Protein AF-A0A959Q9B9-F1 (afdb_monomer_lite)

Secondary structure (DSSP, 8-state):
-PPPPHHHHHHHHHHHTTTT-----HHHHHHHHHHHHHTT-HHHHHHHHHHHHHTT---HHHHHHHHHHHHHTT-HHHHHHHHHHHHHHSTT-HHHHHHHHHHHHHTT-HHHHHHHHHHHHHHTT----PPEEEEEEEEEEE---SSSSEEEEEEEEEEEEEEETTTEEEEEEEEEEEEEEEEEEEEEEPPTTSSS--EEEEEEEEEEEEEEEEEEEEEEEPGGGEEEEEEEEEEEEE-SS-EEEEEEEEEEEEEEETTEEEEEEEEEEEETTT--EEEEEEEE-

Foldseek 3Di:
DDDDDPVNVVVVVVVVVVPDDPDCDPVNLVVVLVVCLVVVVLVVNLVSLVVCVVVPNQAQVSLVSNLVSCVVVLNLVRNLVSLVSNCVRPVLDPSSLVSNLVSCVSVVNPVVSVVSCVVNCVVNVPPADAKDKDKDKDWDKDADPPPFQWGIKIKIKTKIWIGHGPWKIKMKMKMKMKTKGWDKDWDFAQDPVNDDGTDIDIDIDIFMKIKIKIKIKIKGQDPPQKIKIKMWIWMWIDGPPDTWIKIKIKIWIWGDDPPFIWIWIWMWMAIDPPRDIDIDIDTGD

Sequence (285 aa):
MKKLSLSTLFLLIWLGSLAGQSERDFTFYEDSTLSLYQQARWDQLAPLAREALQEGFDYYYLRMRLGIAYFETRRPQRAIPQFYRALRHNTDDPVAGEYLYYSLLYAGRADEARLFADAFSVKEGRQPHSGTLDLFANATYKWSDGRTEVGNLEDYSLGIRHSLGRRLTFSHTYECLRQHFVETIVTEEPPGNGNGPPVVATEERPYHFDQQFYRINAQLQLKRGWQAGFTFNYAWVQSEDHDFEEQYYFGYLSKQLPALQLKAGLGHSNFHDTYQRQLGFDLTY

Radius of gyration: 38.32 Å; chains: 1; bounding box: 120×43×116 Å

pLDDT: mean 84.29, std 13.84, range [43.5, 98.69]

Structure (mmCIF, N/CA/C/O backbone):
data_AF-A0A959Q9B9-F1
#
_entry.id   AF-A0A959Q9B9-F1
#
loop_
_atom_site.group_PDB
_atom_site.id
_atom_site.type_symbol
_atom_site.label_atom_id
_atom_site.label_alt_id
_atom_site.label_comp_id
_atom_site.label_asym_id
_atom_site.label_entity_id
_atom_site.label_seq_id
_atom_site.pdbx_PDB_ins_code
_atom_site.Cartn_x
_atom_site.Cartn_y
_atom_site.Cartn_z
_atom_site.occupancy
_atom_site.B_iso_or_equiv
_atom_site.auth_seq_id
_atom_site.auth_comp_id
_atom_site.auth_asym_id
_atom_site.auth_atom_id
_atom_site.pdbx_PDB_model_num
ATOM 1 N N . MET A 1 1 ? -75.529 22.197 55.027 1.00 46.78 1 MET A N 1
ATOM 2 C CA . MET A 1 1 ? -74.518 21.902 53.981 1.00 46.78 1 MET A CA 1
ATOM 3 C C . MET A 1 1 ? -73.223 22.614 54.357 1.00 46.78 1 MET A C 1
ATOM 5 O O . MET A 1 1 ? -73.297 23.794 54.679 1.00 46.78 1 MET A O 1
ATOM 9 N N . LYS A 1 2 ? -72.065 21.936 54.384 1.00 49.28 2 LYS A N 1
ATOM 10 C CA . LYS A 1 2 ? -70.773 22.604 54.643 1.00 49.28 2 LYS A CA 1
ATOM 11 C C . LYS A 1 2 ? -70.337 23.340 53.370 1.00 49.28 2 LYS A C 1
ATOM 13 O O . LYS A 1 2 ? -70.302 22.726 52.310 1.00 49.28 2 LYS A O 1
ATOM 18 N N . LYS A 1 3 ? -70.032 24.639 53.462 1.00 53.69 3 LYS A N 1
ATOM 19 C CA . LYS A 1 3 ? -69.478 25.406 52.335 1.00 53.69 3 LYS A CA 1
ATOM 20 C C . LYS A 1 3 ? -68.026 24.966 52.118 1.00 53.69 3 LYS A C 1
ATOM 22 O O . LYS A 1 3 ? -67.241 25.044 53.060 1.00 53.69 3 LYS A O 1
ATOM 27 N N . LEU A 1 4 ? -67.667 24.520 50.911 1.00 54.94 4 LEU A N 1
ATOM 28 C CA . LEU A 1 4 ? -66.254 24.417 50.531 1.00 54.94 4 LEU A CA 1
ATOM 29 C C . LEU A 1 4 ? -65.654 25.828 50.536 1.00 54.94 4 LEU A C 1
ATOM 31 O O . LEU A 1 4 ? -66.273 26.762 50.025 1.00 54.94 4 LEU A O 1
ATOM 35 N N . SER A 1 5 ? -64.463 25.986 51.114 1.00 72.88 5 SER A N 1
ATOM 36 C CA . SER A 1 5 ? -63.739 27.253 51.025 1.00 72.88 5 SER A CA 1
ATOM 37 C C . SER A 1 5 ? -63.134 27.404 49.632 1.00 72.88 5 SER A C 1
ATOM 39 O O . SER A 1 5 ? -62.628 26.436 49.059 1.00 72.88 5 SER A O 1
ATOM 41 N N . LEU A 1 6 ? -63.109 28.636 49.119 1.00 72.25 6 LEU A N 1
ATOM 42 C CA . LEU A 1 6 ? -62.437 28.961 47.861 1.00 72.25 6 LEU A CA 1
ATOM 43 C C . LEU A 1 6 ? -60.942 28.589 47.915 1.00 72.25 6 LEU A C 1
ATOM 45 O O . LEU A 1 6 ? -60.390 28.118 46.926 1.00 72.25 6 LEU A O 1
ATOM 49 N N . SER A 1 7 ? -60.315 28.693 49.096 1.00 75.00 7 SER A N 1
ATOM 50 C CA . SER A 1 7 ? -58.934 28.245 49.327 1.00 75.00 7 SER A CA 1
ATOM 51 C C . SER A 1 7 ? -58.748 26.729 49.191 1.00 75.00 7 SER A C 1
ATOM 53 O O . SER A 1 7 ? -57.706 26.292 48.715 1.00 75.00 7 SER A O 1
ATOM 55 N N . THR A 1 8 ? -59.750 25.915 49.546 1.00 73.94 8 THR A N 1
ATOM 56 C CA . THR A 1 8 ? -59.698 24.453 49.363 1.00 73.94 8 THR A CA 1
ATOM 57 C C . THR A 1 8 ? -59.762 24.084 47.882 1.00 73.94 8 THR A C 1
ATOM 59 O O . THR A 1 8 ? -59.058 23.178 47.445 1.00 73.94 8 THR A O 1
ATOM 62 N N . LEU A 1 9 ? -60.563 24.815 47.099 1.00 71.19 9 LEU A N 1
ATOM 63 C CA . LEU A 1 9 ? -60.637 24.637 45.648 1.00 71.19 9 LEU A CA 1
ATOM 64 C C . LEU A 1 9 ? -59.319 25.047 44.970 1.00 71.19 9 LEU A C 1
ATOM 66 O O . LEU A 1 9 ? -58.806 24.316 44.127 1.00 71.19 9 LEU A O 1
ATOM 70 N N . PHE A 1 10 ? -58.731 26.171 45.392 1.00 72.19 10 PHE A N 1
ATOM 71 C CA . PHE A 1 10 ? -57.445 26.653 44.880 1.00 72.19 10 PHE A CA 1
ATOM 72 C C . PHE A 1 10 ? -56.296 25.676 45.182 1.00 72.19 10 PHE A C 1
ATOM 74 O O . PHE A 1 10 ? -55.483 25.391 44.306 1.00 72.19 10 PHE A O 1
ATOM 81 N N . LEU A 1 11 ? -56.266 25.101 46.392 1.00 73.56 11 LEU A N 1
ATOM 82 C CA . LEU A 1 11 ? -55.271 24.101 46.791 1.00 73.56 11 LEU A CA 1
ATOM 83 C C . LEU A 1 11 ? -55.359 22.820 45.941 1.00 73.56 11 LEU A C 1
ATOM 85 O O . LEU A 1 11 ? -54.329 22.274 45.554 1.00 73.56 11 LEU A O 1
ATOM 89 N N . LEU A 1 12 ? -56.574 22.365 45.612 1.00 70.19 12 LEU A N 1
ATOM 90 C CA . LEU A 1 12 ? -56.792 21.196 44.750 1.00 70.19 12 LEU A CA 1
ATOM 91 C C . LEU A 1 12 ? -56.359 21.443 43.297 1.00 70.19 12 LEU A C 1
ATOM 93 O O . LEU A 1 12 ? -55.772 20.555 42.686 1.00 70.19 12 LEU A O 1
ATOM 97 N N . ILE A 1 13 ? -56.583 22.648 42.762 1.00 68.88 13 ILE A N 1
ATOM 98 C CA . ILE A 1 13 ? -56.100 23.042 41.425 1.00 68.88 13 ILE A CA 1
ATOM 99 C C . ILE A 1 13 ? -54.561 23.084 41.395 1.00 68.88 13 ILE A C 1
ATOM 101 O O . ILE A 1 13 ? -53.941 22.615 40.438 1.00 68.88 13 ILE A O 1
ATOM 105 N N . TRP A 1 14 ? -53.933 23.584 42.463 1.00 62.78 14 TRP A N 1
ATOM 106 C CA . TRP A 1 14 ? -52.473 23.650 42.574 1.00 62.78 14 TRP A CA 1
ATOM 107 C C . TRP A 1 14 ? -51.836 22.255 42.703 1.00 62.78 14 TRP A C 1
ATOM 109 O O . TRP A 1 14 ? -50.891 21.943 41.985 1.00 62.78 14 TRP A O 1
ATOM 119 N N . LEU A 1 15 ? -52.412 21.369 43.527 1.00 58.84 15 LEU A N 1
ATOM 120 C CA . LEU A 1 15 ? -51.998 19.960 43.628 1.00 58.84 15 LEU A CA 1
ATOM 121 C C . LEU A 1 15 ? -52.200 19.191 42.313 1.00 58.84 15 LEU A C 1
ATOM 123 O O . LEU A 1 15 ? -51.320 18.438 41.901 1.00 58.84 15 LEU A O 1
ATOM 127 N N . GLY A 1 16 ? -53.317 19.421 41.615 1.00 58.88 16 GLY A N 1
ATOM 128 C CA . GLY A 1 16 ? -53.584 18.826 40.301 1.00 58.88 16 GLY A CA 1
ATOM 129 C C . GLY A 1 16 ? -52.588 19.247 39.213 1.00 58.88 16 GLY A C 1
ATOM 130 O O . GLY A 1 16 ? -52.418 18.523 38.239 1.00 58.88 16 GLY A O 1
ATOM 131 N N . SER A 1 17 ? -51.883 20.369 39.396 1.00 55.72 17 SER A N 1
ATOM 132 C CA . SER A 1 17 ? -50.869 20.863 38.451 1.00 55.72 17 SER A CA 1
ATOM 133 C C . SER A 1 17 ? -49.512 20.149 38.567 1.00 55.72 17 SER A C 1
ATOM 135 O O . SER A 1 17 ? -48.673 20.295 37.681 1.00 55.72 17 SER A O 1
ATOM 137 N N . LEU A 1 18 ? -49.287 19.373 39.636 1.00 53.28 18 LEU A N 1
ATOM 138 C CA . LEU A 1 18 ? -48.068 18.572 39.840 1.00 53.28 18 LEU A CA 1
ATOM 139 C C . LEU A 1 18 ? -48.222 17.125 39.333 1.00 53.28 18 LEU A C 1
ATOM 141 O O . LEU A 1 18 ? -47.241 16.490 38.956 1.00 53.28 18 LEU A O 1
ATOM 145 N N . ALA A 1 19 ? -49.450 16.607 39.276 1.00 49.81 19 ALA A N 1
ATOM 146 C CA . ALA A 1 19 ? -49.756 15.236 38.865 1.00 49.81 19 ALA A CA 1
ATOM 147 C C . ALA A 1 19 ? -49.944 15.106 37.337 1.00 49.81 19 ALA A C 1
ATOM 149 O O . ALA A 1 19 ? -51.007 14.699 36.870 1.00 49.81 19 ALA A O 1
ATOM 150 N N . GLY A 1 20 ? -48.928 15.479 36.548 1.00 49.28 20 GLY A N 1
ATOM 151 C CA . GLY A 1 20 ? -49.052 15.475 35.080 1.00 49.28 20 GLY A CA 1
ATOM 152 C C . GLY A 1 20 ? -47.773 15.575 34.242 1.00 49.28 20 GLY A C 1
ATOM 153 O O . GLY A 1 20 ? -47.864 15.465 33.022 1.00 49.28 20 GLY A O 1
ATOM 154 N N . GLN A 1 21 ? -46.591 15.754 34.838 1.00 47.69 21 GLN A N 1
ATOM 155 C CA . GLN A 1 21 ? -45.332 15.678 34.089 1.00 47.69 21 GLN A CA 1
ATOM 156 C C . GLN A 1 21 ? -44.839 14.228 34.058 1.00 47.69 21 GLN A C 1
ATOM 158 O O . GLN A 1 21 ? -44.270 13.738 35.029 1.00 47.69 21 GLN A O 1
ATOM 163 N N . SER A 1 22 ? -45.057 13.535 32.937 1.00 54.97 22 SER A N 1
ATOM 164 C CA . SER A 1 22 ? -44.348 12.287 32.642 1.00 54.97 22 SER A CA 1
ATOM 165 C C . SER A 1 22 ? -42.915 12.628 32.226 1.00 54.97 22 SER A C 1
ATOM 167 O O . SER A 1 22 ? -42.633 12.825 31.040 1.00 54.97 22 SER A O 1
ATOM 169 N N . GLU A 1 23 ? -42.033 12.763 33.214 1.00 71.38 23 GLU A N 1
ATOM 170 C CA . GLU A 1 23 ? -40.592 12.891 32.998 1.00 71.38 23 GLU A CA 1
ATOM 171 C C . GLU A 1 23 ? -40.104 11.704 32.148 1.00 71.38 23 GLU A C 1
ATOM 173 O O . GLU A 1 23 ? -40.463 10.553 32.407 1.00 71.38 23 GLU A O 1
ATOM 178 N N . ARG A 1 24 ? -39.371 11.988 31.064 1.00 85.81 24 ARG A N 1
ATOM 179 C CA . ARG A 1 24 ? -38.957 10.972 30.086 1.00 85.81 24 ARG A CA 1
ATOM 180 C C . ARG A 1 24 ? -37.799 10.169 30.662 1.00 85.81 24 ARG A C 1
ATOM 182 O O . ARG A 1 24 ? -36.653 10.605 30.626 1.00 85.81 24 ARG A O 1
ATOM 189 N N . ASP A 1 25 ? -38.130 9.015 31.224 1.00 90.81 25 ASP A N 1
ATOM 190 C CA . ASP A 1 25 ? -37.185 8.152 31.916 1.00 90.81 25 ASP A CA 1
ATOM 191 C C . ASP A 1 25 ? -36.343 7.290 30.954 1.00 90.81 25 ASP A C 1
ATOM 193 O O . ASP A 1 25 ? -36.518 7.291 29.730 1.00 90.81 25 ASP A O 1
ATOM 197 N N . PHE A 1 26 ? -35.424 6.510 31.528 1.00 92.31 26 PHE A N 1
ATOM 198 C CA . PHE A 1 26 ? -34.615 5.547 30.782 1.00 92.31 26 PHE A CA 1
ATOM 199 C C . PHE A 1 26 ? -35.480 4.557 29.981 1.00 92.31 26 PHE A C 1
ATOM 201 O O . PHE A 1 26 ? -35.170 4.287 28.819 1.00 92.31 26 PHE A O 1
ATOM 208 N N . THR A 1 27 ? -36.562 4.046 30.580 1.00 94.25 27 THR A N 1
ATOM 209 C CA . THR A 1 27 ? -37.454 3.044 29.973 1.00 94.25 27 THR A CA 1
ATOM 210 C C . THR A 1 27 ? -38.124 3.602 28.722 1.00 94.25 27 THR A C 1
ATOM 212 O O . THR A 1 27 ? -38.038 2.996 27.654 1.00 94.25 27 THR A O 1
ATOM 215 N N . PHE A 1 28 ? -38.698 4.808 28.817 1.00 95.50 28 PHE A N 1
ATOM 216 C CA . PHE A 1 28 ? -39.293 5.514 27.684 1.00 95.50 28 PHE A CA 1
ATOM 217 C C . PHE A 1 28 ? -38.317 5.651 26.507 1.00 95.50 28 PHE A C 1
ATOM 219 O O . PHE A 1 28 ? -38.699 5.400 25.360 1.00 95.50 28 PHE A O 1
ATOM 226 N N . TYR A 1 29 ? -37.061 6.033 26.766 1.00 96.75 29 TYR A N 1
ATOM 227 C CA . TYR A 1 29 ? -36.063 6.204 25.708 1.00 96.75 29 TYR A CA 1
ATOM 228 C C . TYR A 1 29 ? -35.538 4.878 25.136 1.00 96.75 29 TYR A C 1
ATOM 230 O O . TYR A 1 29 ? -35.315 4.798 23.924 1.00 96.75 29 TYR A O 1
ATOM 238 N N . GLU A 1 30 ? -35.361 3.839 25.956 1.00 95.56 30 GLU A N 1
ATOM 239 C CA . GLU A 1 30 ? -34.963 2.503 25.488 1.00 95.56 30 GLU A CA 1
ATOM 240 C C . GLU A 1 30 ? -36.041 1.907 24.573 1.00 95.56 30 GLU A C 1
ATOM 242 O O . GLU A 1 30 ? -35.772 1.675 23.391 1.00 95.56 30 GLU A O 1
ATOM 247 N N . ASP A 1 31 ? -37.277 1.772 25.066 1.00 96.31 31 ASP A N 1
ATOM 248 C CA . ASP A 1 31 ? -38.392 1.167 24.324 1.00 96.31 31 ASP A CA 1
ATOM 249 C C . ASP A 1 31 ? -38.721 1.950 23.047 1.00 96.31 31 ASP A C 1
ATOM 251 O O . ASP A 1 31 ? -38.872 1.373 21.964 1.00 96.31 31 ASP A O 1
ATOM 255 N N . SER A 1 32 ? -38.785 3.284 23.135 1.00 97.62 32 SER A N 1
ATOM 256 C CA . SER A 1 32 ? -39.123 4.119 21.978 1.00 97.62 32 SER A CA 1
ATOM 257 C C . SER A 1 32 ? -38.029 4.088 20.912 1.00 97.62 32 SER A C 1
ATOM 259 O O . SER A 1 32 ? -38.338 3.997 19.722 1.00 97.62 32 SER A O 1
ATOM 261 N N . THR A 1 33 ? -36.744 4.131 21.290 1.00 97.25 33 THR A N 1
ATOM 262 C CA . THR A 1 33 ? -35.661 4.068 20.290 1.00 97.25 33 THR A CA 1
ATOM 263 C C . THR A 1 33 ? -35.476 2.665 19.724 1.00 97.25 33 THR A C 1
ATOM 265 O O . THR A 1 33 ? -35.161 2.548 18.539 1.00 97.25 33 THR A O 1
ATOM 268 N N . LEU A 1 34 ? -35.729 1.608 20.505 1.00 97.12 34 LEU A N 1
ATOM 269 C CA . LEU A 1 34 ? -35.757 0.223 20.028 1.00 97.12 34 LEU A CA 1
ATOM 270 C C . LEU A 1 34 ? -36.904 -0.012 19.034 1.00 97.12 34 LEU A C 1
ATOM 272 O O . LEU A 1 34 ? -36.676 -0.558 17.955 1.00 97.12 34 LEU A O 1
ATOM 276 N N . SER A 1 35 ? -38.112 0.458 19.348 1.00 97.19 35 SER A N 1
ATOM 277 C CA . SER A 1 35 ? -39.280 0.343 18.465 1.00 97.19 35 SER A CA 1
ATOM 278 C C . SER A 1 35 ? -39.084 1.113 17.152 1.00 97.19 35 SER A C 1
ATOM 280 O O . SER A 1 35 ? -39.321 0.575 16.068 1.00 97.19 35 SER A O 1
ATOM 282 N N . LEU A 1 36 ? -38.558 2.343 17.214 1.00 98.00 36 LEU A N 1
ATOM 283 C CA . LEU A 1 36 ? -38.216 3.120 16.015 1.00 98.00 36 LEU A CA 1
ATOM 284 C C . LEU A 1 36 ? -37.066 2.490 15.210 1.00 98.00 36 LEU A C 1
ATOM 286 O O . LEU A 1 36 ? -37.062 2.603 13.984 1.00 98.00 36 LEU A O 1
ATOM 290 N N . TYR A 1 37 ? -36.120 1.807 15.866 1.00 96.50 37 TYR A N 1
ATOM 291 C CA . TYR A 1 37 ? -35.045 1.058 15.208 1.00 96.50 37 TYR A CA 1
ATOM 292 C C . TYR A 1 37 ? -35.582 -0.151 14.433 1.00 96.50 37 TYR A C 1
ATOM 294 O O . TYR A 1 37 ? -35.291 -0.296 13.249 1.00 96.50 37 TYR A O 1
ATOM 302 N N . GLN A 1 38 ? -36.422 -0.975 15.069 1.00 91.19 38 GLN A N 1
ATOM 303 C CA . GLN A 1 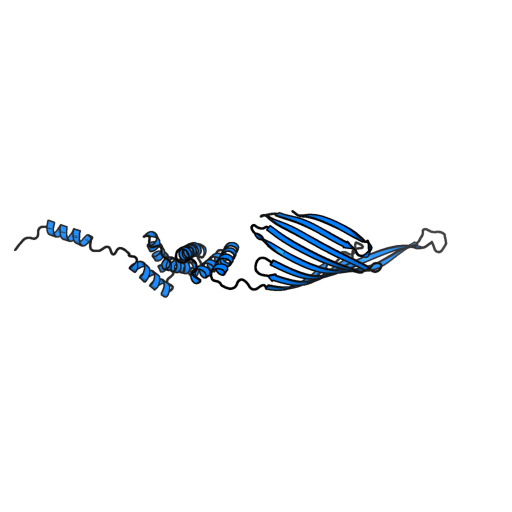38 ? -37.050 -2.147 14.442 1.00 91.19 38 GLN A CA 1
ATOM 304 C C . GLN A 1 38 ? -37.925 -1.771 13.235 1.00 91.19 38 GLN A C 1
ATOM 306 O O . GLN A 1 38 ? -38.010 -2.526 12.272 1.00 91.19 38 GLN A O 1
ATOM 311 N N . GLN A 1 39 ? -38.541 -0.586 13.264 1.00 94.81 39 GLN A N 1
ATOM 312 C CA . GLN A 1 39 ? -39.344 -0.041 12.164 1.00 94.81 39 GLN A CA 1
ATOM 313 C C . GLN A 1 39 ? -38.526 0.746 11.112 1.00 94.81 39 GLN A C 1
ATOM 315 O O . GLN A 1 39 ? -39.120 1.339 10.211 1.00 94.81 39 GLN A O 1
ATOM 320 N N . ALA A 1 40 ? -37.192 0.815 11.236 1.00 95.75 40 ALA A N 1
ATOM 321 C CA . ALA A 1 40 ? -36.295 1.618 10.389 1.00 95.75 40 ALA A CA 1
ATOM 322 C C . ALA A 1 40 ? -36.663 3.122 10.289 1.00 95.75 40 ALA A C 1
ATOM 324 O O . ALA A 1 40 ? -36.431 3.788 9.278 1.00 95.75 40 ALA A O 1
ATOM 325 N N . ARG A 1 41 ? -37.247 3.696 11.350 1.00 97.75 41 ARG A N 1
ATOM 326 C CA . ARG A 1 41 ? -37.792 5.070 11.386 1.00 97.75 41 ARG A CA 1
ATOM 327 C C . ARG A 1 41 ? -36.712 6.103 11.711 1.00 97.75 41 ARG A C 1
ATOM 329 O O . ARG A 1 41 ? -36.830 6.870 12.668 1.00 97.75 41 ARG A O 1
ATOM 336 N N . TRP A 1 42 ? -35.646 6.122 10.913 1.00 97.12 42 TRP A N 1
ATOM 337 C CA . TRP A 1 42 ? -34.407 6.861 11.189 1.00 97.12 42 TRP A CA 1
ATOM 338 C C . TRP A 1 42 ? -34.604 8.357 11.468 1.00 97.12 42 TRP A C 1
ATOM 340 O O . TRP A 1 42 ? -34.000 8.880 12.405 1.00 97.12 42 TRP A O 1
ATOM 350 N N . ASP A 1 43 ? -35.491 9.035 10.733 1.00 95.12 43 ASP A N 1
ATOM 351 C CA . ASP A 1 43 ? -35.777 10.466 10.928 1.00 95.12 43 ASP A CA 1
ATOM 352 C C . ASP A 1 43 ? -36.523 10.785 12.235 1.00 95.12 43 ASP A C 1
ATOM 354 O O . ASP A 1 43 ? -36.503 11.929 12.686 1.00 95.12 43 ASP A O 1
ATOM 358 N N . GLN A 1 44 ? -37.143 9.786 12.874 1.00 97.62 44 GLN A N 1
ATOM 359 C CA . GLN A 1 44 ? -37.779 9.902 14.194 1.00 97.62 44 GLN A CA 1
ATOM 360 C C . GLN A 1 44 ? -36.858 9.389 15.313 1.00 97.62 44 GLN A C 1
ATOM 362 O O . GLN A 1 44 ? -36.827 9.961 16.401 1.00 97.62 44 GLN A O 1
ATOM 367 N N . LEU A 1 45 ? -36.035 8.376 15.026 1.00 98.38 45 LEU A N 1
ATOM 368 C CA . LEU A 1 45 ? -35.015 7.855 15.938 1.00 98.38 45 LEU A CA 1
ATOM 369 C C . LEU A 1 45 ? -33.917 8.899 16.206 1.00 98.38 45 LEU A C 1
ATOM 371 O O . LEU A 1 45 ? -33.611 9.202 17.356 1.00 98.38 45 LEU A O 1
ATOM 375 N N . ALA A 1 46 ? -33.339 9.492 15.158 1.00 98.31 46 ALA A N 1
ATOM 376 C CA . ALA A 1 46 ? -32.201 10.407 15.270 1.00 98.31 46 ALA A CA 1
ATOM 377 C C . ALA A 1 46 ? -32.446 11.717 16.064 1.00 98.31 46 ALA A C 1
ATOM 379 O O . ALA A 1 46 ? -31.480 12.243 16.630 1.00 98.31 46 ALA A O 1
ATOM 380 N N . PRO A 1 47 ? -33.654 12.318 16.123 1.00 98.19 47 PRO A N 1
ATOM 381 C CA . PRO A 1 47 ? -33.965 13.348 17.114 1.00 98.19 47 PRO A CA 1
ATOM 382 C C . PRO A 1 47 ? -34.191 12.766 18.514 1.00 98.19 47 PRO A C 1
ATOM 384 O O . PRO A 1 47 ? -33.545 13.244 19.440 1.00 98.19 47 PRO A O 1
ATOM 387 N N . LEU A 1 48 ? -35.004 11.716 18.678 1.00 98.12 48 LEU A N 1
ATOM 388 C CA . LEU A 1 48 ? -35.337 11.174 20.004 1.00 98.12 48 LEU A CA 1
ATOM 389 C C . LEU A 1 48 ? -34.104 10.648 20.758 1.00 98.12 48 LEU A C 1
ATOM 391 O O . LEU A 1 48 ? -33.915 10.928 21.937 1.00 98.12 48 LEU A O 1
ATOM 395 N N . ALA A 1 49 ? -33.209 9.946 20.064 1.00 98.12 49 ALA A N 1
ATOM 396 C CA . ALA A 1 49 ? -31.959 9.472 20.647 1.00 98.12 49 ALA A CA 1
ATOM 397 C C . ALA A 1 49 ? -30.930 10.593 20.876 1.00 98.12 49 ALA A C 1
ATOM 399 O O . ALA A 1 49 ? -29.978 10.389 21.620 1.00 98.12 49 ALA A O 1
ATOM 400 N N . ARG A 1 50 ? -31.092 11.782 20.272 1.00 98.38 50 ARG A N 1
ATOM 401 C CA . ARG A 1 50 ? -30.320 12.972 20.676 1.00 98.38 50 ARG A CA 1
ATOM 402 C C . ARG A 1 50 ? -30.895 13.614 21.931 1.00 98.38 50 ARG A C 1
ATOM 404 O O . ARG A 1 50 ? -30.104 14.015 22.770 1.00 98.38 50 ARG A O 1
ATOM 411 N N . GLU A 1 51 ? -32.217 13.661 22.061 1.00 97.56 51 GLU A N 1
ATOM 412 C CA . GLU A 1 51 ? -32.904 14.157 23.258 1.00 97.56 51 GLU A CA 1
ATOM 413 C C . GLU A 1 51 ? -32.482 13.348 24.494 1.00 97.56 51 GLU A C 1
ATOM 415 O O . GLU A 1 51 ? -31.915 13.907 25.426 1.00 97.56 51 GLU A O 1
ATOM 420 N N . ALA A 1 52 ? -32.569 12.014 24.425 1.00 97.31 52 ALA A N 1
ATOM 421 C CA . ALA A 1 52 ? -32.065 11.104 25.458 1.00 97.31 52 ALA A CA 1
ATOM 422 C C . ALA A 1 52 ? -30.601 11.385 25.865 1.00 97.31 52 ALA A C 1
ATOM 424 O O . ALA A 1 52 ? -30.252 11.360 27.042 1.00 97.31 52 ALA A O 1
ATOM 425 N N . LEU A 1 53 ? -29.735 11.697 24.894 1.00 97.56 53 LEU A N 1
ATOM 426 C CA . LEU A 1 53 ? -28.330 12.045 25.136 1.00 97.56 53 LEU A CA 1
ATOM 427 C C . LEU A 1 53 ? -28.114 13.455 25.707 1.00 97.56 53 LEU A C 1
ATOM 429 O O . LEU A 1 53 ? -27.029 13.722 26.225 1.00 97.56 53 LEU A O 1
ATOM 433 N N . GLN A 1 54 ? -29.091 14.353 25.577 1.00 96.81 54 GLN A N 1
ATOM 434 C CA . GLN A 1 54 ? -29.083 15.684 26.189 1.00 96.81 54 GLN A CA 1
ATOM 435 C C . GLN A 1 54 ? -29.572 15.609 27.641 1.00 96.81 54 GLN A C 1
ATOM 437 O O . GLN A 1 54 ? -28.942 16.213 28.503 1.00 96.81 54 GLN A O 1
ATOM 442 N N . GLU A 1 55 ? -30.565 14.758 27.921 1.00 94.69 55 GLU A N 1
ATOM 443 C CA . GLU A 1 55 ? -31.012 14.389 29.278 1.00 94.69 55 GLU A CA 1
ATOM 444 C C . GLU A 1 55 ? -30.031 13.442 30.017 1.00 94.69 55 GLU A C 1
ATOM 446 O O . GLU A 1 55 ? -30.302 12.967 31.115 1.00 94.69 55 GLU A O 1
ATOM 451 N N . GLY A 1 56 ? -28.858 13.159 29.434 1.00 95.38 56 GLY A N 1
ATOM 452 C CA . GLY A 1 56 ? -27.754 12.445 30.090 1.00 95.38 56 GLY A CA 1
ATOM 453 C C . GLY A 1 56 ? -27.745 10.916 29.954 1.00 95.38 56 GLY A C 1
ATOM 454 O O . GLY A 1 56 ? -26.793 10.279 30.411 1.00 95.38 56 GLY A O 1
ATOM 455 N N . PHE A 1 57 ? -28.726 10.306 29.283 1.00 95.69 57 PHE A N 1
ATOM 456 C CA . PHE A 1 57 ? -28.808 8.853 29.087 1.00 95.69 57 PHE A CA 1
ATOM 457 C C . PHE A 1 57 ? -27.810 8.345 28.017 1.00 95.69 57 PHE A C 1
ATOM 459 O O . PHE A 1 57 ? -28.199 8.005 26.905 1.00 95.69 57 PHE A O 1
ATOM 466 N N . ASP A 1 58 ? -26.506 8.272 28.320 1.00 96.38 58 ASP A N 1
ATOM 467 C CA . ASP A 1 58 ? -25.459 7.771 27.399 1.00 96.38 58 ASP A CA 1
ATOM 468 C C . ASP A 1 58 ? -25.116 6.288 27.645 1.00 96.38 58 ASP A C 1
ATOM 470 O O . ASP A 1 58 ? -24.323 5.968 28.529 1.00 96.38 58 ASP A O 1
ATOM 474 N N . TYR A 1 59 ? -25.677 5.379 26.838 1.00 95.00 59 TYR A N 1
ATOM 475 C CA . TYR A 1 59 ? -25.437 3.928 26.916 1.00 95.00 59 TYR A CA 1
ATOM 476 C C . TYR A 1 59 ? -25.242 3.267 25.537 1.00 95.00 59 TYR A C 1
ATOM 478 O O . TYR A 1 59 ? -25.604 3.827 24.498 1.00 95.00 59 TYR A O 1
ATOM 486 N N . TYR A 1 60 ? -24.663 2.055 25.527 1.00 96.25 60 TYR A N 1
ATOM 487 C CA . TYR A 1 60 ? -24.255 1.316 24.318 1.00 96.25 60 TYR A CA 1
ATOM 488 C C . TYR A 1 60 ? -25.346 1.244 23.234 1.00 96.25 60 TYR A C 1
ATOM 490 O O . TYR A 1 60 ? -25.122 1.708 22.115 1.00 96.25 60 TYR A O 1
ATOM 498 N N . TYR A 1 61 ? -26.533 0.712 23.551 1.00 96.38 61 TYR A N 1
ATOM 499 C CA . TYR A 1 61 ? -27.573 0.490 22.540 1.00 96.38 61 TYR A CA 1
ATOM 500 C C . TYR A 1 61 ? -28.101 1.793 21.931 1.00 96.38 61 TYR A C 1
ATOM 502 O O . TYR A 1 61 ? -28.295 1.855 20.718 1.00 96.38 61 TYR A O 1
ATOM 510 N N . LEU A 1 62 ? -28.244 2.864 22.717 1.00 97.81 62 LEU A N 1
ATOM 511 C CA . LEU A 1 62 ? -28.628 4.177 22.195 1.00 97.81 62 LEU A CA 1
ATOM 512 C C . LEU A 1 62 ? -27.586 4.727 21.213 1.00 97.81 62 LEU A C 1
ATOM 514 O O . LEU A 1 62 ? -27.939 5.230 20.143 1.00 97.81 62 LEU A O 1
ATOM 518 N N . ARG A 1 63 ? -26.294 4.585 21.545 1.00 98.25 63 ARG A N 1
ATOM 519 C CA . ARG A 1 63 ? -25.184 4.963 20.657 1.00 98.25 63 ARG A CA 1
ATOM 520 C C . ARG A 1 63 ? -25.192 4.149 19.365 1.00 98.25 63 ARG A C 1
ATOM 522 O O . ARG A 1 63 ? -25.031 4.740 18.299 1.00 98.25 63 ARG A O 1
ATOM 529 N N . MET A 1 64 ? -25.453 2.845 19.438 1.00 98.12 64 MET A N 1
ATOM 530 C CA . MET A 1 64 ? -25.593 1.991 18.255 1.00 98.12 64 MET A CA 1
ATOM 531 C C . MET A 1 64 ? -26.773 2.406 17.376 1.00 98.12 64 MET A C 1
ATOM 533 O O . MET A 1 64 ? -26.579 2.701 16.198 1.00 98.12 64 MET A O 1
ATOM 537 N N . ARG A 1 65 ? -27.982 2.515 17.940 1.00 98.44 65 ARG A N 1
ATOM 538 C CA . ARG A 1 65 ? -29.198 2.883 17.193 1.00 98.44 65 ARG A CA 1
ATOM 539 C C . ARG A 1 65 ? -29.077 4.263 16.536 1.00 98.44 65 ARG A C 1
ATOM 541 O O . ARG A 1 65 ? -29.454 4.419 15.376 1.00 98.44 65 ARG A O 1
ATOM 548 N N . LEU A 1 66 ? -28.505 5.250 17.234 1.00 98.69 66 LEU A N 1
ATOM 549 C CA . LEU A 1 66 ? -28.249 6.586 16.679 1.00 98.69 66 LEU A CA 1
ATOM 550 C C . LEU A 1 66 ? -27.137 6.580 15.616 1.00 98.69 66 LEU A C 1
ATOM 552 O O . LEU A 1 66 ? -27.236 7.303 14.625 1.00 98.69 66 LEU A O 1
ATOM 556 N N . GLY A 1 67 ? -26.090 5.769 15.800 1.00 98.31 67 GLY A N 1
ATOM 557 C CA . GLY A 1 67 ? -25.039 5.565 14.802 1.00 98.31 67 GLY A CA 1
ATOM 558 C C . GLY A 1 67 ? -25.598 4.989 13.503 1.00 98.31 67 GLY A C 1
ATOM 559 O O . GLY A 1 67 ? -25.387 5.569 12.439 1.00 98.31 67 GLY A O 1
ATOM 560 N N . ILE A 1 68 ? -26.384 3.914 13.601 1.00 97.81 68 ILE A N 1
ATOM 561 C CA . ILE A 1 68 ? -27.018 3.243 12.457 1.00 97.81 68 ILE A CA 1
ATOM 562 C C . ILE A 1 68 ? -28.010 4.188 11.768 1.00 97.81 68 ILE A C 1
ATOM 564 O O . ILE A 1 68 ? -27.929 4.368 10.557 1.00 97.81 68 ILE A O 1
ATOM 568 N N . ALA A 1 69 ? -28.847 4.917 12.515 1.00 98.19 69 ALA A N 1
ATOM 569 C CA . ALA A 1 69 ? -29.742 5.920 11.930 1.00 98.19 69 ALA A CA 1
ATOM 570 C C . ALA A 1 69 ? -28.994 7.014 11.132 1.00 98.19 69 ALA A C 1
ATOM 572 O O . ALA A 1 69 ? -29.498 7.485 10.109 1.00 98.19 69 ALA A O 1
ATOM 573 N N . TYR A 1 70 ? -27.783 7.414 11.544 1.00 98.56 70 TYR A N 1
ATOM 574 C CA . TYR A 1 70 ? -26.937 8.317 10.750 1.00 98.56 70 TYR A CA 1
ATOM 575 C C . TYR A 1 70 ? -26.239 7.636 9.568 1.00 98.56 70 TYR A C 1
ATOM 577 O O . TYR A 1 70 ? -26.030 8.288 8.546 1.00 98.56 70 TYR A O 1
ATOM 585 N N . PHE A 1 71 ? -25.875 6.361 9.682 1.00 97.06 71 PHE A N 1
ATOM 586 C CA . PHE A 1 71 ? -25.284 5.581 8.595 1.00 97.06 71 PHE A CA 1
ATOM 587 C C . PHE A 1 71 ? -26.289 5.388 7.448 1.00 97.06 71 PHE A C 1
ATOM 589 O O . PHE A 1 71 ? -26.023 5.809 6.319 1.00 97.06 71 PHE A O 1
ATOM 596 N N . GLU A 1 72 ? -27.486 4.889 7.767 1.00 95.06 72 GLU A N 1
ATOM 597 C CA . GLU A 1 72 ? -28.581 4.656 6.816 1.00 95.06 72 GLU A CA 1
ATOM 598 C C . GLU A 1 72 ? -29.068 5.954 6.157 1.00 95.06 72 GLU A C 1
ATOM 600 O O . GLU A 1 72 ? -29.230 6.017 4.938 1.00 95.06 72 GLU A O 1
ATOM 605 N N . THR A 1 73 ? -29.188 7.053 6.919 1.00 95.62 73 THR A N 1
ATOM 606 C CA . THR A 1 73 ? -29.516 8.385 6.357 1.00 95.62 73 THR A CA 1
ATOM 607 C C . THR A 1 73 ? -28.339 9.070 5.640 1.00 95.62 73 THR A C 1
ATOM 609 O O . THR A 1 73 ? -28.365 10.284 5.431 1.00 95.62 73 THR A O 1
ATOM 612 N N . ARG A 1 74 ? -27.304 8.306 5.249 1.00 95.62 74 ARG A N 1
ATOM 613 C CA . ARG A 1 74 ? -26.121 8.740 4.476 1.00 95.62 74 ARG A CA 1
ATOM 614 C C . ARG A 1 74 ? -25.380 9.933 5.097 1.00 95.62 74 ARG A C 1
ATOM 616 O O . ARG A 1 74 ? -24.866 10.805 4.401 1.00 95.62 74 ARG A O 1
ATOM 623 N N . ARG A 1 75 ? -25.281 9.956 6.430 1.00 97.44 75 ARG A N 1
ATOM 624 C CA . ARG A 1 75 ? -24.582 10.975 7.239 1.00 97.44 75 ARG A CA 1
ATOM 625 C C . ARG A 1 75 ? -23.400 10.357 8.019 1.00 97.44 75 ARG A C 1
ATOM 627 O O . ARG A 1 75 ? -23.327 10.537 9.238 1.00 97.44 75 ARG A O 1
ATOM 634 N N . PRO A 1 76 ? -22.437 9.674 7.361 1.00 94.44 76 PRO A N 1
ATOM 635 C CA . PRO A 1 76 ? -21.379 8.901 8.029 1.00 94.44 76 PRO A CA 1
ATOM 636 C C . PRO A 1 76 ? -20.538 9.727 9.015 1.00 94.44 76 PRO A C 1
ATOM 638 O O . PRO A 1 76 ? -20.239 9.258 10.111 1.00 94.44 76 PRO A O 1
ATOM 641 N N . GLN A 1 77 ? -20.265 11.001 8.706 1.00 97.44 77 GLN A N 1
ATOM 642 C CA . GLN A 1 77 ? -19.562 11.930 9.607 1.00 97.44 77 GLN A CA 1
ATOM 643 C C . GLN A 1 77 ? -20.253 12.106 10.978 1.00 97.44 77 GLN A C 1
ATOM 645 O O . GLN A 1 77 ? -19.587 12.390 11.972 1.00 97.44 77 GLN A O 1
ATOM 650 N N . ARG A 1 78 ? -21.582 11.923 11.063 1.00 97.88 78 ARG A N 1
ATOM 651 C CA . ARG A 1 78 ? -22.342 11.948 12.329 1.00 97.88 78 ARG A CA 1
ATOM 652 C C . ARG A 1 78 ? -22.427 10.580 13.009 1.00 97.88 78 ARG A C 1
ATOM 654 O O . ARG A 1 78 ? -22.631 10.539 14.222 1.00 97.88 78 ARG A O 1
ATOM 661 N N . ALA A 1 79 ? -22.256 9.498 12.247 1.00 98.38 79 ALA A N 1
ATOM 662 C CA . ALA A 1 79 ? -22.291 8.115 12.716 1.00 98.38 79 ALA A CA 1
ATOM 663 C C . ALA A 1 79 ? -20.990 7.714 13.439 1.00 98.38 79 ALA A C 1
ATOM 665 O O . ALA A 1 79 ? -21.048 7.197 14.554 1.00 98.38 79 ALA A O 1
ATOM 666 N N . ILE A 1 80 ? -19.826 8.059 12.864 1.00 98.38 80 ILE A N 1
ATOM 667 C CA . ILE A 1 80 ? -18.476 7.821 13.423 1.00 98.38 80 ILE A CA 1
ATOM 668 C C . ILE A 1 80 ? -18.380 8.101 14.942 1.00 98.38 80 ILE A C 1
ATOM 670 O O . ILE A 1 80 ? -18.014 7.190 15.689 1.00 98.38 80 ILE A O 1
ATOM 674 N N . PRO A 1 81 ? -18.725 9.302 15.458 1.00 97.94 81 PRO A N 1
ATOM 675 C CA . PRO A 1 81 ? -18.616 9.592 16.891 1.00 97.94 81 PRO A CA 1
ATOM 676 C C . PRO A 1 81 ? -19.627 8.839 17.771 1.00 97.94 81 PRO A C 1
ATOM 678 O O . PRO A 1 81 ? -19.436 8.803 18.987 1.00 97.94 81 PRO A O 1
ATOM 681 N N . GLN A 1 82 ? -20.682 8.237 17.204 1.00 98.38 82 GLN A N 1
ATOM 682 C CA . GLN A 1 82 ? -21.577 7.354 17.960 1.00 98.38 82 GLN A CA 1
ATOM 683 C C . GLN A 1 82 ? -20.947 5.975 18.121 1.00 98.38 82 GLN A C 1
ATOM 685 O O . GLN A 1 82 ? -20.866 5.488 19.243 1.00 98.38 82 GLN A O 1
ATOM 690 N N . PHE A 1 83 ? -20.421 5.389 17.040 1.00 97.69 83 PHE A N 1
ATOM 691 C CA . PHE A 1 83 ? -19.773 4.077 17.096 1.00 97.69 83 PHE A CA 1
ATOM 692 C C . PHE A 1 83 ? -18.489 4.096 17.936 1.00 97.69 83 PHE A C 1
ATOM 694 O O . PHE A 1 83 ? -18.292 3.198 18.747 1.00 97.69 83 PHE A O 1
ATOM 701 N N . TYR A 1 84 ? -17.692 5.173 17.890 1.00 96.44 84 TYR A N 1
ATOM 702 C CA . TYR A 1 84 ? -16.592 5.361 18.850 1.00 96.44 84 TYR A CA 1
ATOM 703 C C . TYR A 1 84 ? -17.058 5.415 20.315 1.00 96.44 84 TYR A C 1
ATOM 705 O O . TYR A 1 84 ? -16.313 4.999 21.198 1.00 96.44 84 TYR A O 1
ATOM 713 N N . ARG A 1 85 ? -18.263 5.925 20.609 1.00 97.25 85 ARG A N 1
ATOM 714 C CA . ARG A 1 85 ? -18.822 5.907 21.974 1.00 97.25 85 ARG A CA 1
ATOM 715 C C . ARG A 1 85 ? -19.449 4.557 22.328 1.00 97.25 85 ARG A C 1
ATOM 717 O O . ARG A 1 85 ? -19.292 4.128 23.463 1.00 97.25 85 ARG A O 1
ATOM 724 N N . ALA A 1 86 ? -20.068 3.852 21.381 1.00 96.25 86 ALA A N 1
ATOM 725 C CA . ALA A 1 86 ? -20.500 2.466 21.571 1.00 96.25 86 ALA A CA 1
ATOM 726 C C . ALA A 1 86 ? -19.300 1.566 21.922 1.00 96.25 86 ALA A C 1
ATOM 728 O O . ALA A 1 86 ? -19.329 0.895 22.950 1.00 96.25 86 ALA A O 1
ATOM 729 N N . LEU A 1 87 ? -18.190 1.684 21.183 1.00 93.75 87 LEU A N 1
ATOM 730 C CA . LEU A 1 87 ? -16.913 1.012 21.466 1.00 93.75 87 LEU A CA 1
ATOM 731 C C . LEU A 1 87 ? -16.195 1.504 22.741 1.00 93.75 87 LEU A C 1
ATOM 733 O O . LEU A 1 87 ? -15.172 0.945 23.121 1.00 93.75 87 LEU A O 1
ATOM 737 N N . ARG A 1 88 ? -16.698 2.536 23.432 1.00 93.25 88 ARG A N 1
ATOM 738 C CA . ARG A 1 88 ? -16.257 2.872 24.801 1.00 93.25 88 ARG A CA 1
ATOM 739 C C . ARG A 1 88 ? -17.103 2.210 25.887 1.00 93.25 88 ARG A C 1
ATOM 741 O O . ARG A 1 88 ? -16.630 2.115 27.015 1.00 93.25 88 ARG A O 1
ATOM 748 N N . HIS A 1 89 ? -18.317 1.773 25.555 1.00 86.81 89 HIS A N 1
ATOM 749 C CA . HIS A 1 89 ? -19.188 0.990 26.436 1.00 86.81 89 HIS A CA 1
ATOM 750 C C . HIS A 1 89 ? -18.951 -0.522 26.268 1.00 86.81 89 HIS A C 1
ATOM 752 O O . HIS A 1 89 ? -18.983 -1.250 27.254 1.00 86.81 89 HIS A O 1
ATOM 758 N N . ASN A 1 90 ? -18.673 -0.990 25.045 1.00 85.00 90 ASN A N 1
ATOM 759 C CA . ASN A 1 90 ? -18.288 -2.372 24.743 1.00 85.00 90 ASN A CA 1
ATOM 760 C C . ASN A 1 90 ? -17.139 -2.394 23.714 1.00 85.00 90 ASN A C 1
ATOM 762 O O . ASN A 1 90 ? -17.366 -2.213 22.521 1.00 85.00 90 ASN A O 1
ATOM 766 N N . THR A 1 91 ? -15.899 -2.563 24.184 1.00 78.12 91 THR A N 1
ATOM 767 C CA . THR A 1 91 ? -14.671 -2.312 23.395 1.00 78.12 91 THR A CA 1
ATOM 768 C C . THR A 1 91 ? -14.448 -3.262 22.222 1.00 78.12 91 THR A C 1
ATOM 770 O O . THR A 1 91 ? -13.746 -2.907 21.275 1.00 78.12 91 THR A O 1
ATOM 773 N N . ASP A 1 92 ? -15.008 -4.465 22.301 1.00 78.88 92 ASP A N 1
ATOM 774 C CA . ASP A 1 92 ? -14.704 -5.584 21.408 1.00 78.88 92 ASP A CA 1
ATOM 775 C C . ASP A 1 92 ? -15.982 -6.087 20.702 1.00 78.88 92 ASP A C 1
ATOM 777 O O . ASP A 1 92 ? -16.116 -7.262 20.377 1.00 78.88 92 ASP A O 1
ATOM 781 N N . ASP A 1 93 ? -16.946 -5.181 20.485 1.00 82.31 93 ASP A N 1
ATOM 782 C CA . ASP A 1 93 ? -18.192 -5.465 19.772 1.00 82.31 93 ASP A CA 1
ATOM 783 C C . ASP A 1 93 ? -17.994 -5.485 18.241 1.00 82.31 93 ASP A C 1
ATOM 785 O O . ASP A 1 93 ? -17.725 -4.423 17.659 1.00 82.31 93 ASP A O 1
ATOM 789 N N . PRO A 1 94 ? -18.182 -6.635 17.558 1.00 82.62 94 PRO A N 1
ATOM 790 C CA . PRO A 1 94 ? -17.960 -6.758 16.114 1.00 82.62 94 PRO A CA 1
ATOM 791 C C . PRO A 1 94 ? -18.827 -5.789 15.305 1.00 82.62 94 PRO A C 1
ATOM 793 O O . PRO A 1 94 ? -18.358 -5.206 14.327 1.00 82.62 94 PRO A O 1
ATOM 796 N N . VAL A 1 95 ? -20.079 -5.582 15.727 1.00 86.12 95 VAL A N 1
ATOM 797 C CA . VAL A 1 95 ? -21.068 -4.794 14.980 1.00 86.12 95 VAL A CA 1
ATOM 798 C C . VAL A 1 95 ? -20.722 -3.302 15.022 1.00 86.12 95 VAL A C 1
ATOM 800 O O . VAL A 1 95 ? -20.693 -2.646 13.981 1.00 86.12 95 VAL A O 1
ATOM 803 N N . ALA A 1 96 ? -20.385 -2.755 16.195 1.00 91.88 96 ALA A N 1
ATOM 804 C CA . ALA A 1 96 ? -19.915 -1.376 16.325 1.00 91.88 96 ALA A CA 1
ATOM 805 C C . ALA A 1 96 ? -18.600 -1.130 15.568 1.00 91.88 96 ALA A C 1
ATOM 807 O O . ALA A 1 96 ? -18.421 -0.053 14.993 1.00 91.88 96 ALA A O 1
ATOM 808 N N . GLY A 1 97 ? -17.696 -2.117 15.543 1.00 92.31 97 GLY A N 1
ATOM 809 C CA . GLY A 1 97 ? -16.451 -2.051 14.777 1.00 92.31 97 GLY A CA 1
ATOM 810 C C . GLY A 1 97 ? -16.682 -2.003 13.265 1.00 92.31 97 GLY A C 1
ATOM 811 O O . GLY A 1 97 ? -16.153 -1.121 12.586 1.00 92.31 97 GLY A O 1
ATOM 812 N N . GLU A 1 98 ? -17.516 -2.897 12.738 1.00 87.38 98 GLU A N 1
ATOM 813 C CA . GLU A 1 98 ? -17.839 -2.964 11.309 1.00 87.38 98 GLU A CA 1
ATOM 814 C C . GLU A 1 98 ? -18.551 -1.692 10.819 1.00 87.38 98 GLU A C 1
ATOM 816 O O . GLU A 1 98 ? -18.124 -1.071 9.838 1.00 87.38 98 GLU A O 1
ATOM 821 N N . TYR A 1 99 ? -19.566 -1.218 11.551 1.00 94.44 99 TYR A N 1
ATOM 822 C CA . TYR A 1 99 ? -20.228 0.045 11.221 1.00 94.44 99 TYR A CA 1
ATOM 823 C C . TYR A 1 99 ? -19.290 1.258 11.329 1.00 94.44 99 TYR A C 1
ATOM 825 O O . TYR A 1 99 ? -19.398 2.177 10.509 1.00 94.44 99 TYR A O 1
ATOM 833 N N . LEU A 1 100 ? -18.357 1.293 12.290 1.00 96.31 100 LEU A N 1
ATOM 834 C CA . LEU A 1 100 ? -17.349 2.357 12.370 1.00 96.31 100 LEU A CA 1
ATOM 835 C C . LEU A 1 100 ? -16.421 2.339 11.149 1.00 96.31 100 LEU A C 1
ATOM 837 O O . LEU A 1 100 ? -16.190 3.391 10.551 1.00 96.31 100 LEU A O 1
ATOM 841 N N . TYR A 1 101 ? -15.936 1.160 10.750 1.00 94.25 101 TYR A N 1
ATOM 842 C CA . TYR A 1 101 ? -15.080 0.984 9.577 1.00 94.25 101 TYR A CA 1
ATOM 843 C C . TYR A 1 101 ? -15.750 1.501 8.295 1.00 94.25 101 TYR A C 1
ATOM 845 O O . TYR A 1 101 ? -15.202 2.379 7.622 1.00 94.25 101 TYR A O 1
ATOM 853 N N . TYR A 1 102 ? -16.974 1.051 7.995 1.00 91.06 102 TYR A N 1
ATOM 854 C CA . TYR A 1 102 ? -17.707 1.536 6.821 1.00 91.06 102 TYR A CA 1
ATOM 855 C C . TYR A 1 102 ? -18.100 3.016 6.932 1.00 91.06 102 TYR A C 1
ATOM 857 O O . TYR A 1 102 ? -18.080 3.730 5.928 1.00 91.06 102 TYR A O 1
ATOM 865 N N . SER A 1 103 ? -18.384 3.524 8.138 1.00 96.56 103 SER A N 1
ATOM 866 C CA . SER A 1 103 ? -18.621 4.961 8.340 1.00 96.56 103 SER A CA 1
ATOM 867 C C . SER A 1 103 ? -17.373 5.797 8.038 1.00 96.56 103 SER A C 1
ATOM 869 O O . SER A 1 103 ? -17.497 6.864 7.443 1.00 96.56 103 SER A O 1
ATOM 871 N N . LEU A 1 104 ? -16.173 5.328 8.400 1.00 96.00 104 LEU A N 1
ATOM 872 C CA . LEU A 1 104 ? -14.908 5.990 8.060 1.00 96.00 104 LEU A CA 1
ATOM 873 C C . LEU A 1 104 ? -14.658 5.971 6.542 1.00 96.00 104 LEU A C 1
ATOM 875 O O . LEU A 1 104 ? -14.324 7.013 5.977 1.00 96.00 104 LEU A O 1
ATOM 879 N N . LEU A 1 105 ? -14.910 4.846 5.861 1.00 90.00 105 LEU A N 1
ATOM 880 C CA . LEU A 1 105 ? -14.812 4.761 4.396 1.00 90.00 105 LEU A CA 1
ATOM 881 C C . LEU A 1 105 ? -15.777 5.726 3.688 1.00 90.00 105 LEU A C 1
ATOM 883 O O . LEU A 1 105 ? -15.340 6.536 2.872 1.00 90.00 105 LEU A O 1
ATOM 887 N N . TYR A 1 106 ? -17.069 5.713 4.033 1.00 90.94 106 TYR A N 1
ATOM 888 C CA . TYR A 1 106 ? -18.064 6.620 3.438 1.00 90.94 106 TYR A CA 1
ATOM 889 C C . TYR A 1 106 ? -17.878 8.094 3.841 1.00 90.94 106 TYR A C 1
ATOM 891 O O . TYR A 1 106 ? -18.452 8.983 3.215 1.00 90.94 106 TYR A O 1
ATOM 899 N N . ALA A 1 107 ? -17.065 8.376 4.861 1.00 93.38 107 ALA A N 1
ATOM 900 C CA . ALA A 1 107 ? -16.613 9.718 5.217 1.00 93.38 107 ALA A CA 1
ATOM 901 C C . ALA A 1 107 ? -15.357 10.180 4.445 1.00 93.38 107 ALA A C 1
ATOM 903 O O . ALA A 1 107 ? -14.899 11.299 4.676 1.00 93.38 107 ALA A O 1
ATOM 904 N N . GLY A 1 108 ? -14.785 9.339 3.571 1.00 89.88 108 GLY A N 1
ATOM 905 C CA . GLY A 1 108 ? -13.529 9.605 2.855 1.00 89.88 108 GLY A CA 1
ATOM 906 C C . GLY A 1 108 ? -12.263 9.407 3.700 1.00 89.88 108 GLY A C 1
ATOM 907 O O . GLY A 1 108 ? -11.172 9.773 3.274 1.00 89.88 108 GLY A O 1
ATOM 908 N N . ARG A 1 109 ? -12.380 8.832 4.903 1.00 93.38 109 ARG A N 1
ATOM 909 C CA . ARG A 1 109 ? -11.312 8.732 5.916 1.00 93.38 109 ARG A CA 1
ATOM 910 C C . ARG A 1 109 ? -10.611 7.371 5.836 1.00 93.38 109 ARG A C 1
ATOM 912 O O . ARG A 1 109 ? -10.553 6.622 6.809 1.00 93.38 109 ARG A O 1
ATOM 919 N N . ALA A 1 110 ? -10.122 7.031 4.642 1.00 78.31 110 ALA A N 1
ATOM 920 C CA . ALA A 1 110 ? -9.616 5.695 4.313 1.00 78.31 110 ALA A CA 1
ATOM 921 C C . ALA A 1 110 ? -8.414 5.255 5.173 1.00 78.31 110 ALA A C 1
ATOM 923 O O . ALA A 1 110 ? -8.373 4.107 5.618 1.00 78.31 110 ALA A O 1
ATOM 924 N N . ASP A 1 111 ? -7.477 6.161 5.471 1.00 78.56 111 ASP A N 1
ATOM 925 C CA . ASP A 1 111 ? -6.327 5.857 6.334 1.00 78.56 111 ASP A CA 1
ATOM 926 C C . ASP A 1 111 ? -6.749 5.536 7.773 1.00 78.56 111 ASP A C 1
ATOM 928 O O . ASP A 1 111 ? -6.235 4.600 8.383 1.00 78.56 111 ASP A O 1
ATOM 932 N N . GLU A 1 112 ? -7.737 6.257 8.308 1.00 86.25 112 GLU A N 1
ATOM 933 C CA . GLU A 1 112 ? -8.294 5.979 9.635 1.00 86.25 112 GLU A CA 1
ATOM 934 C C . GLU A 1 112 ? -9.087 4.669 9.653 1.00 86.25 112 GLU A C 1
ATOM 936 O O . GLU A 1 112 ? -8.960 3.903 10.606 1.00 86.25 112 GLU A O 1
ATOM 941 N N . ALA A 1 113 ? -9.842 4.363 8.590 1.00 86.50 113 ALA A N 1
ATOM 942 C CA . ALA A 1 113 ? -10.513 3.072 8.435 1.00 86.50 113 ALA A CA 1
ATOM 943 C C . ALA A 1 113 ? -9.499 1.913 8.442 1.00 86.50 113 ALA A C 1
ATOM 945 O O . ALA A 1 113 ? -9.699 0.915 9.133 1.00 86.50 113 ALA A O 1
ATOM 946 N N . ARG A 1 114 ? -8.375 2.064 7.726 1.00 79.69 114 ARG A N 1
ATOM 947 C CA . ARG A 1 114 ? -7.278 1.084 7.687 1.00 79.69 114 ARG A CA 1
ATOM 948 C C . ARG A 1 114 ? -6.607 0.914 9.052 1.00 79.69 114 ARG A C 1
ATOM 950 O O . ARG A 1 114 ? -6.465 -0.214 9.515 1.00 79.69 114 ARG A O 1
ATOM 957 N N . LEU A 1 115 ? -6.232 2.015 9.708 1.00 81.44 115 LEU A N 1
ATOM 958 C CA . LEU A 1 115 ? -5.613 1.997 11.039 1.00 81.44 115 LEU A CA 1
ATOM 959 C C . LEU A 1 115 ? -6.548 1.400 12.102 1.00 81.44 115 LEU A C 1
ATOM 961 O O . LEU A 1 115 ? -6.090 0.655 12.969 1.00 81.44 115 LEU A O 1
ATOM 965 N N . PHE A 1 116 ? -7.851 1.687 12.019 1.00 85.94 116 PHE A N 1
ATOM 966 C CA . PHE A 1 116 ? -8.858 1.077 12.880 1.00 85.94 116 PHE A CA 1
ATOM 967 C C . PHE A 1 116 ? -8.978 -0.431 12.624 1.00 85.94 116 PHE A C 1
ATOM 969 O O . PHE A 1 116 ? -8.858 -1.208 13.567 1.00 85.94 116 PHE A O 1
ATOM 976 N N . ALA A 1 117 ? -9.142 -0.859 11.367 1.00 81.56 117 ALA A N 1
ATOM 977 C CA . ALA A 1 117 ? -9.274 -2.275 11.018 1.00 81.56 117 ALA A CA 1
ATOM 978 C C . ALA A 1 117 ? -8.043 -3.104 11.426 1.00 81.56 117 ALA A C 1
ATOM 980 O O . ALA A 1 117 ? -8.198 -4.231 11.902 1.00 81.56 117 ALA A O 1
ATOM 981 N N . ASP A 1 118 ? -6.834 -2.546 11.299 1.00 73.88 118 ASP A N 1
ATOM 982 C CA . ASP A 1 118 ? -5.596 -3.180 11.768 1.00 73.88 118 ASP A CA 1
ATOM 983 C C . ASP A 1 118 ? -5.566 -3.355 13.295 1.00 73.88 118 ASP A C 1
ATOM 985 O O . ASP A 1 118 ? -5.146 -4.405 13.781 1.00 73.88 118 ASP A O 1
ATOM 989 N N . ALA A 1 119 ? -6.039 -2.369 14.063 1.00 74.56 119 ALA A N 1
ATOM 990 C CA . ALA A 1 119 ? -6.120 -2.467 15.522 1.00 74.56 119 ALA A CA 1
ATOM 991 C C . ALA A 1 119 ? -7.257 -3.392 16.000 1.00 74.56 119 ALA A C 1
ATOM 993 O O . ALA A 1 119 ? -7.098 -4.097 16.997 1.00 74.56 119 ALA A O 1
ATOM 994 N N . PHE A 1 120 ? -8.389 -3.398 15.293 1.00 74.19 120 PHE A N 1
ATOM 995 C CA . PHE A 1 120 ? -9.592 -4.148 15.652 1.00 74.19 120 PHE A CA 1
ATOM 996 C C . PHE A 1 120 ? -9.450 -5.648 15.347 1.00 74.19 120 PHE A C 1
ATOM 998 O O . PHE A 1 120 ? -9.655 -6.473 16.236 1.00 74.19 120 PHE A O 1
ATOM 1005 N N . SER A 1 121 ? -8.956 -6.005 14.151 1.00 62.06 121 SER A N 1
ATOM 1006 C CA . SER A 1 121 ? -8.721 -7.412 13.756 1.00 62.06 121 SER A CA 1
ATOM 1007 C C . SER A 1 121 ? -7.807 -8.151 14.744 1.00 62.06 121 SER A C 1
ATOM 1009 O O . SER A 1 121 ? -8.009 -9.326 15.033 1.00 62.06 121 SER A O 1
ATOM 1011 N N . VAL A 1 122 ? -6.800 -7.448 15.280 1.00 55.09 122 VAL A N 1
ATOM 1012 C CA . VAL A 1 122 ? -5.829 -7.988 16.246 1.00 55.09 122 VAL A CA 1
ATOM 1013 C C . VAL A 1 122 ? -6.458 -8.273 17.618 1.00 55.09 122 VAL A C 1
ATOM 1015 O O . VAL A 1 122 ? -5.948 -9.128 18.338 1.00 55.09 122 VAL A O 1
ATOM 1018 N N . LYS A 1 123 ? -7.562 -7.602 17.983 1.00 57.50 123 LYS A N 1
ATOM 1019 C CA . LYS A 1 123 ? -8.284 -7.825 19.251 1.00 57.50 123 LYS A CA 1
ATOM 1020 C C . LYS A 1 123 ? -9.290 -8.969 19.161 1.00 57.50 123 LYS A C 1
ATOM 1022 O O . LYS A 1 123 ? -9.337 -9.792 20.066 1.00 57.50 123 LYS A O 1
ATOM 1027 N N . GLU A 1 124 ? -10.046 -9.059 18.066 1.00 53.72 124 GLU A N 1
ATOM 1028 C CA . GLU A 1 124 ? -11.080 -10.093 17.879 1.00 53.72 124 GLU A CA 1
ATOM 1029 C C . GLU A 1 124 ? -10.527 -11.521 17.703 1.00 53.72 124 GLU A C 1
ATOM 1031 O O . GLU A 1 124 ? -11.294 -12.475 17.602 1.00 53.72 124 GLU A O 1
ATOM 1036 N N . GLY A 1 125 ? -9.207 -11.693 17.569 1.00 49.47 125 GLY A N 1
ATOM 1037 C CA . GLY A 1 125 ? -8.608 -12.984 17.212 1.00 49.47 125 GLY A CA 1
ATOM 1038 C C . GLY A 1 125 ? -8.903 -13.428 15.771 1.00 49.47 125 GLY A C 1
ATOM 1039 O O . GLY A 1 125 ? -8.529 -14.537 15.384 1.00 49.47 125 GLY A O 1
ATOM 1040 N N . ARG A 1 126 ? -9.531 -12.569 14.950 1.00 46.75 126 ARG A N 1
ATOM 1041 C CA . ARG A 1 126 ? -9.690 -12.786 13.506 1.00 46.75 126 ARG A CA 1
ATOM 1042 C C . ARG A 1 126 ? -8.298 -12.884 12.871 1.00 46.75 126 ARG A C 1
ATOM 1044 O O . ARG A 1 126 ? -7.555 -11.904 12.833 1.00 46.75 126 ARG A O 1
ATOM 1051 N N . GLN A 1 127 ? -7.959 -14.084 12.390 1.00 45.16 127 GLN A N 1
ATOM 1052 C CA . GLN A 1 127 ? -6.660 -14.423 11.796 1.00 45.16 127 GLN A CA 1
ATOM 1053 C C . GLN A 1 127 ? -6.192 -13.328 10.815 1.00 45.16 127 GLN A C 1
ATOM 1055 O O . GLN A 1 127 ? -6.940 -12.957 9.904 1.00 45.16 127 GLN A O 1
ATOM 1060 N N . PRO A 1 128 ? -4.983 -12.766 10.993 1.00 43.50 128 PRO A N 1
ATOM 1061 C CA . PRO A 1 128 ? -4.583 -11.576 10.263 1.00 43.50 128 PRO A CA 1
ATOM 1062 C C . PRO A 1 128 ? -4.266 -11.907 8.806 1.00 43.50 128 PRO A C 1
ATOM 1064 O O . PRO A 1 128 ? -3.334 -12.659 8.544 1.00 43.50 128 PRO A O 1
ATOM 1067 N N . HIS A 1 129 ? -4.983 -11.255 7.883 1.00 53.78 129 HIS A N 1
ATOM 1068 C CA . HIS A 1 129 ? -4.510 -10.891 6.539 1.00 53.78 129 HIS A CA 1
ATOM 1069 C C . HIS A 1 129 ? -3.516 -11.901 5.920 1.00 53.78 129 HIS A C 1
ATOM 1071 O O . HIS A 1 129 ? -2.312 -11.632 5.861 1.00 53.78 129 HIS A O 1
ATOM 1077 N N . SER A 1 130 ? -4.022 -13.058 5.473 1.00 54.53 130 SER A N 1
ATOM 1078 C CA . SER A 1 130 ? -3.226 -14.061 4.754 1.00 54.53 130 SER A CA 1
ATOM 1079 C C . SER A 1 130 ? -2.472 -13.409 3.596 1.00 54.53 130 SER A C 1
ATOM 1081 O O . SER A 1 130 ? -3.060 -12.621 2.854 1.00 54.53 130 SER A O 1
ATOM 1083 N N . GLY A 1 131 ? -1.179 -13.709 3.465 1.00 61.12 131 GLY A N 1
ATOM 1084 C CA . GLY A 1 131 ? -0.313 -12.969 2.553 1.00 61.12 131 GLY A CA 1
ATOM 1085 C C . GLY A 1 131 ? -0.743 -13.068 1.089 1.00 61.12 131 GLY A C 1
ATOM 1086 O O . GLY A 1 131 ? -1.163 -14.136 0.645 1.00 61.12 131 GLY A O 1
ATOM 1087 N N . THR A 1 132 ? -0.653 -11.959 0.348 1.00 74.31 132 THR A N 1
ATOM 1088 C CA . THR A 1 132 ? -1.017 -11.945 -1.078 1.00 74.31 132 THR A CA 1
ATOM 1089 C C . THR A 1 132 ? 0.108 -12.507 -1.937 1.00 74.31 132 THR A C 1
ATOM 1091 O O . THR A 1 132 ? 1.287 -12.445 -1.571 1.00 74.31 132 THR A O 1
ATOM 1094 N N . LEU A 1 133 ? -0.289 -13.060 -3.080 1.00 83.44 133 LEU A N 1
ATOM 1095 C CA . LEU A 1 133 ? 0.584 -13.474 -4.164 1.00 83.44 133 LEU A CA 1
ATOM 1096 C C . LEU A 1 133 ? 0.143 -12.716 -5.417 1.00 83.44 133 LEU A C 1
ATOM 1098 O O . LEU A 1 133 ? -0.902 -13.030 -5.985 1.00 83.44 133 LEU A O 1
ATOM 1102 N N . ASP A 1 134 ? 0.922 -11.720 -5.826 1.00 83.00 134 ASP A N 1
ATOM 1103 C CA . ASP A 1 134 ? 0.636 -10.908 -7.005 1.00 83.00 134 ASP A CA 1
ATOM 1104 C C . ASP A 1 134 ? 1.542 -11.373 -8.159 1.00 83.00 134 ASP A C 1
ATOM 1106 O O . ASP A 1 134 ? 2.766 -11.365 -8.021 1.00 83.00 134 ASP A O 1
ATOM 1110 N N . LEU A 1 135 ? 0.964 -11.735 -9.306 1.00 83.69 135 LEU A N 1
ATOM 1111 C CA . LEU A 1 135 ? 1.692 -11.908 -10.569 1.00 83.69 135 LEU A CA 1
ATOM 1112 C C . LEU A 1 135 ? 1.569 -10.611 -11.378 1.00 83.69 135 LEU A C 1
ATOM 1114 O O . LEU A 1 135 ? 0.468 -10.073 -11.502 1.00 83.69 135 LEU A O 1
ATOM 1118 N N . PHE A 1 136 ? 2.671 -10.113 -11.934 1.00 83.38 136 PHE A N 1
ATOM 1119 C CA . PHE A 1 136 ? 2.682 -8.918 -12.778 1.00 83.38 136 PHE A CA 1
ATOM 1120 C C . PHE A 1 136 ? 3.571 -9.108 -14.008 1.00 83.38 136 PHE A C 1
ATOM 1122 O O . PHE A 1 136 ? 4.588 -9.796 -13.948 1.00 83.38 136 PHE A O 1
ATOM 1129 N N . ALA A 1 137 ? 3.192 -8.469 -15.112 1.00 90.31 137 ALA A N 1
ATOM 1130 C CA . ALA A 1 137 ? 3.986 -8.385 -16.328 1.00 90.31 137 ALA A CA 1
ATOM 1131 C C . ALA A 1 137 ? 3.899 -6.963 -16.894 1.00 90.31 137 ALA A C 1
ATOM 1133 O O . ALA A 1 137 ? 2.823 -6.362 -16.860 1.00 90.31 137 ALA A O 1
ATOM 1134 N N . ASN A 1 138 ? 5.008 -6.446 -17.418 1.00 91.25 138 ASN A N 1
ATOM 1135 C CA . ASN A 1 138 ? 5.090 -5.149 -18.083 1.00 91.25 138 ASN A CA 1
ATOM 1136 C C . ASN A 1 138 ? 5.757 -5.319 -19.454 1.00 91.25 138 ASN A C 1
ATOM 1138 O O . ASN A 1 138 ? 6.596 -6.202 -19.634 1.00 91.25 138 ASN A O 1
ATOM 1142 N N . ALA A 1 139 ? 5.397 -4.450 -20.394 1.00 93.94 139 ALA A N 1
ATOM 1143 C CA . ALA A 1 139 ? 6.064 -4.318 -21.680 1.00 93.94 139 ALA A CA 1
ATOM 1144 C C . ALA A 1 139 ? 6.186 -2.828 -22.020 1.00 93.94 139 ALA A C 1
ATOM 1146 O O . ALA A 1 139 ? 5.187 -2.101 -22.008 1.00 93.94 139 ALA A O 1
ATOM 1147 N N . THR A 1 140 ? 7.401 -2.394 -22.324 1.00 94.31 140 THR A N 1
ATOM 1148 C CA . THR A 1 140 ? 7.774 -1.020 -22.652 1.00 94.31 140 THR A CA 1
ATOM 1149 C C . THR A 1 140 ? 8.408 -1.014 -24.036 1.00 94.31 140 THR A C 1
ATOM 1151 O O . THR A 1 140 ? 9.281 -1.825 -24.328 1.00 94.31 140 THR A O 1
ATOM 1154 N N . TYR A 1 141 ? 8.003 -0.072 -24.885 1.00 93.56 141 TYR A N 1
ATOM 1155 C CA . TYR A 1 141 ? 8.639 0.157 -26.179 1.00 93.56 141 TYR A CA 1
ATOM 1156 C C . TYR A 1 141 ? 8.885 1.651 -26.368 1.00 93.56 141 TYR A C 1
ATOM 1158 O O . TYR A 1 141 ? 7.963 2.462 -26.239 1.00 93.56 141 TYR A O 1
ATOM 1166 N N . LYS A 1 142 ? 10.127 2.020 -26.678 1.00 91.81 142 LYS A N 1
ATOM 1167 C CA . LYS A 1 142 ? 10.541 3.397 -26.954 1.00 91.81 142 LYS A CA 1
ATOM 1168 C C . LYS A 1 142 ? 11.155 3.452 -28.350 1.00 91.81 142 LYS A C 1
ATOM 1170 O O . LYS A 1 142 ? 12.208 2.874 -28.606 1.00 91.81 142 LYS A O 1
ATOM 1175 N N . TRP A 1 143 ? 10.481 4.175 -29.236 1.00 90.50 143 TRP A N 1
ATOM 1176 C CA . TRP A 1 143 ? 10.910 4.400 -30.613 1.00 90.50 143 TRP A CA 1
ATOM 1177 C C . TRP A 1 143 ? 11.972 5.510 -30.686 1.00 90.50 143 TRP A C 1
ATOM 1179 O O . TRP A 1 143 ? 11.874 6.502 -29.957 1.00 90.50 143 TRP A O 1
ATOM 1189 N N . SER A 1 144 ? 12.973 5.342 -31.552 1.00 86.50 144 SER A N 1
ATOM 1190 C CA . SER A 1 144 ? 13.962 6.377 -31.885 1.00 86.50 144 SER A CA 1
ATOM 1191 C C . SER A 1 144 ? 13.478 7.248 -33.051 1.00 86.50 144 SER A C 1
ATOM 1193 O O . SER A 1 144 ? 12.684 6.800 -33.876 1.00 86.50 144 SER A O 1
ATOM 1195 N N . ASP A 1 145 ? 13.959 8.492 -33.141 1.00 82.06 145 ASP A N 1
ATOM 1196 C CA . ASP A 1 145 ? 13.650 9.401 -34.257 1.00 82.06 145 ASP A CA 1
ATOM 1197 C C . ASP A 1 145 ? 14.565 9.201 -35.483 1.00 82.06 145 ASP A C 1
ATOM 1199 O O . ASP A 1 145 ? 14.414 9.899 -36.487 1.00 82.06 145 ASP A O 1
ATOM 1203 N N . GLY A 1 146 ? 15.506 8.251 -35.400 1.00 71.88 146 GLY A N 1
ATOM 1204 C CA . GLY A 1 146 ? 16.455 7.921 -36.465 1.00 71.88 146 GLY A CA 1
ATOM 1205 C C . GLY A 1 146 ? 17.572 8.951 -36.662 1.00 71.88 146 GLY A C 1
ATOM 1206 O O . GLY A 1 146 ? 18.255 8.901 -37.679 1.00 71.88 146 GLY A O 1
ATOM 1207 N N . ARG A 1 147 ? 17.762 9.899 -35.732 1.00 71.62 147 ARG A N 1
ATOM 1208 C CA . ARG A 1 147 ? 18.807 10.942 -35.821 1.00 71.62 147 ARG A CA 1
ATOM 1209 C C . ARG A 1 147 ? 20.021 10.692 -34.930 1.00 71.62 147 ARG A C 1
ATOM 1211 O O . ARG A 1 147 ? 20.884 11.559 -34.818 1.00 71.62 147 ARG A O 1
ATOM 1218 N N . THR A 1 148 ? 20.064 9.545 -34.262 1.00 74.88 148 THR A N 1
ATOM 1219 C CA . THR A 1 148 ? 21.164 9.139 -33.383 1.00 74.88 148 THR A CA 1
ATOM 1220 C C . THR A 1 148 ? 21.455 7.657 -33.573 1.00 74.88 148 THR A C 1
ATOM 1222 O O . THR A 1 148 ? 20.555 6.895 -33.920 1.00 74.88 148 THR A O 1
ATOM 1225 N N . GLU A 1 149 ? 22.686 7.253 -33.269 1.00 80.12 149 GLU A N 1
ATOM 1226 C CA . GLU A 1 149 ? 23.159 5.858 -33.266 1.00 80.12 149 GLU A CA 1
ATOM 1227 C C . GLU A 1 149 ? 22.354 4.955 -32.304 1.00 80.12 149 GLU A C 1
ATOM 1229 O O . GLU A 1 149 ? 22.401 3.731 -32.400 1.00 80.12 149 GLU A O 1
ATOM 1234 N N . VAL A 1 150 ? 21.579 5.547 -31.384 1.00 84.75 150 VAL A N 1
ATOM 1235 C CA . VAL A 1 150 ? 20.687 4.842 -30.457 1.00 84.75 150 VAL A CA 1
ATOM 1236 C C . VAL A 1 150 ? 19.335 4.586 -31.128 1.00 84.75 150 VAL A C 1
ATOM 1238 O O . VAL A 1 150 ? 18.530 5.497 -31.349 1.00 84.75 150 VAL A O 1
ATOM 1241 N N . GLY A 1 151 ? 19.074 3.317 -31.430 1.00 86.88 151 GLY A N 1
ATOM 1242 C CA . GLY A 1 151 ? 17.826 2.834 -32.008 1.00 86.88 151 GLY A CA 1
ATOM 1243 C C . GLY A 1 151 ? 16.716 2.614 -30.975 1.00 86.88 151 GLY A C 1
ATOM 1244 O O . GLY A 1 151 ? 16.660 3.241 -29.913 1.00 86.88 151 GLY A O 1
ATOM 1245 N N . ASN A 1 152 ? 15.794 1.714 -31.308 1.00 91.62 152 ASN A N 1
ATOM 1246 C CA . ASN A 1 152 ? 14.632 1.406 -30.475 1.00 91.62 152 ASN A CA 1
ATOM 1247 C C . ASN A 1 152 ? 15.024 0.614 -29.223 1.00 91.62 152 ASN A C 1
ATOM 1249 O O . ASN A 1 152 ? 15.951 -0.194 -29.259 1.00 91.62 152 ASN A O 1
ATOM 1253 N N . LEU A 1 153 ? 14.273 0.821 -28.143 1.00 91.69 153 LEU A N 1
ATOM 1254 C CA . LEU A 1 153 ? 14.415 0.100 -26.882 1.00 91.69 153 LEU A CA 1
ATOM 1255 C C . LEU A 1 153 ? 13.142 -0.698 -26.597 1.00 91.69 153 LEU A C 1
ATOM 1257 O O . LEU A 1 153 ? 12.052 -0.119 -26.538 1.00 91.69 153 LEU A O 1
ATOM 1261 N N . GLU A 1 154 ? 13.303 -1.995 -26.365 1.00 94.44 154 GLU A N 1
ATOM 1262 C CA . GLU A 1 154 ? 12.269 -2.894 -25.856 1.00 94.44 154 GLU A CA 1
ATOM 1263 C C . GLU A 1 154 ? 12.624 -3.302 -24.416 1.00 94.44 154 GLU A C 1
ATOM 1265 O O . GLU A 1 154 ? 13.768 -3.661 -24.145 1.00 94.44 154 GLU A O 1
ATOM 1270 N N . ASP A 1 155 ? 11.664 -3.258 -23.493 1.00 94.31 155 ASP A N 1
ATOM 1271 C CA . ASP A 1 155 ? 11.784 -3.809 -22.134 1.00 94.31 155 ASP A CA 1
ATOM 1272 C C . ASP A 1 155 ? 10.567 -4.690 -21.847 1.00 94.31 155 ASP A C 1
ATOM 1274 O O . ASP A 1 155 ? 9.422 -4.266 -22.012 1.00 94.31 155 ASP A O 1
ATOM 1278 N N . TYR A 1 156 ? 10.813 -5.922 -21.412 1.00 95.44 156 TYR A N 1
ATOM 1279 C CA . TYR A 1 156 ? 9.786 -6.871 -21.006 1.00 95.44 156 TYR A CA 1
ATOM 1280 C C . TYR A 1 156 ? 10.131 -7.422 -19.628 1.00 95.44 156 TYR A C 1
ATOM 1282 O O . TYR A 1 156 ? 11.165 -8.068 -19.451 1.00 95.44 156 TYR A O 1
ATOM 1290 N N . SER A 1 157 ? 9.243 -7.241 -18.653 1.00 93.81 157 SER A N 1
ATOM 1291 C CA . SER A 1 157 ? 9.435 -7.780 -17.303 1.00 93.81 157 SER A CA 1
ATOM 1292 C C . SER A 1 157 ? 8.261 -8.638 -16.847 1.00 93.81 157 SER A C 1
ATOM 1294 O O . SER A 1 157 ? 7.099 -8.320 -17.088 1.00 93.81 157 SER A O 1
ATOM 1296 N N . LEU A 1 158 ? 8.572 -9.733 -16.156 1.00 96.12 158 LEU A N 1
ATOM 1297 C CA . LEU A 1 158 ? 7.631 -10.664 -15.535 1.00 96.12 158 LEU A CA 1
ATOM 1298 C C . LEU A 1 158 ? 8.067 -10.885 -14.086 1.00 96.12 158 LEU A C 1
ATOM 1300 O O . LEU A 1 158 ? 9.233 -11.175 -13.821 1.00 96.12 158 LEU A O 1
ATOM 1304 N N . GLY A 1 159 ? 7.148 -10.772 -13.133 1.00 93.38 159 GLY A N 1
ATOM 1305 C CA . GLY A 1 159 ? 7.495 -10.904 -11.725 1.00 93.38 159 GLY A CA 1
ATOM 1306 C C . GLY A 1 159 ? 6.367 -11.379 -10.824 1.00 93.38 159 GLY A C 1
ATOM 1307 O O . GLY A 1 159 ? 5.183 -11.325 -11.153 1.00 93.38 159 GLY A O 1
ATOM 1308 N N . ILE A 1 160 ? 6.779 -11.865 -9.658 1.00 92.56 160 ILE A N 1
ATOM 1309 C CA . ILE A 1 160 ? 5.930 -12.419 -8.608 1.00 92.56 160 ILE A CA 1
ATOM 1310 C C . ILE A 1 160 ? 6.238 -11.667 -7.315 1.00 92.56 160 ILE A C 1
ATOM 1312 O O . ILE A 1 160 ? 7.401 -11.539 -6.929 1.00 92.56 160 ILE A O 1
ATOM 1316 N N . ARG A 1 161 ? 5.202 -11.184 -6.625 1.00 91.06 161 ARG A N 1
ATOM 1317 C CA . ARG A 1 161 ? 5.297 -10.508 -5.326 1.00 91.06 161 ARG A CA 1
ATOM 1318 C C . ARG A 1 161 ? 4.557 -11.300 -4.255 1.00 91.06 161 ARG A C 1
ATOM 1320 O O . ARG A 1 161 ? 3.394 -11.640 -4.423 1.00 91.06 161 ARG A O 1
ATOM 1327 N N . HIS A 1 162 ? 5.222 -11.531 -3.130 1.00 90.75 162 HIS A N 1
ATOM 1328 C CA . HIS A 1 162 ? 4.661 -12.113 -1.918 1.00 90.75 162 HIS A CA 1
ATOM 1329 C C . HIS A 1 162 ? 4.566 -11.023 -0.841 1.00 90.75 162 HIS A C 1
ATOM 1331 O O . HIS A 1 162 ? 5.591 -10.507 -0.388 1.00 90.75 162 HIS A O 1
ATOM 1337 N N . SER A 1 163 ? 3.360 -10.680 -0.391 1.00 86.44 163 SER A N 1
ATOM 1338 C CA . SER A 1 163 ? 3.161 -9.759 0.739 1.00 86.44 163 SER A CA 1
ATOM 1339 C C . SER A 1 163 ? 2.836 -10.542 2.006 1.00 86.44 163 SER A C 1
ATOM 1341 O O . SER A 1 163 ? 1.683 -10.867 2.278 1.00 86.44 163 SER A O 1
ATOM 1343 N N . LEU A 1 164 ? 3.862 -10.862 2.794 1.00 81.75 164 LEU A N 1
ATOM 1344 C CA . LEU A 1 164 ? 3.762 -11.622 4.040 1.00 81.75 164 LEU A CA 1
ATOM 1345 C C . LEU A 1 164 ? 3.250 -10.723 5.180 1.00 81.75 164 LEU A C 1
ATOM 1347 O O . LEU A 1 164 ? 4.003 -10.114 5.949 1.00 81.75 164 LEU A O 1
ATOM 1351 N N . GLY A 1 165 ? 1.920 -10.632 5.260 1.00 74.00 165 GLY A N 1
ATOM 1352 C CA . GLY A 1 165 ? 1.206 -9.716 6.146 1.00 74.00 165 GLY A CA 1
ATOM 1353 C C . GLY A 1 165 ? 1.412 -8.247 5.753 1.00 74.00 165 GLY A C 1
ATOM 1354 O O . GLY A 1 165 ? 1.985 -7.921 4.717 1.00 74.00 165 GLY A O 1
ATOM 1355 N N . ARG A 1 166 ? 0.973 -7.307 6.598 1.00 72.25 166 ARG A N 1
ATOM 1356 C CA . ARG A 1 166 ? 1.071 -5.858 6.312 1.00 72.25 166 ARG A CA 1
ATOM 1357 C C . ARG A 1 166 ? 2.440 -5.231 6.664 1.00 72.25 166 ARG A C 1
ATOM 1359 O O . ARG A 1 166 ? 2.473 -4.081 7.100 1.00 72.25 166 ARG A O 1
ATOM 1366 N N . ARG A 1 167 ? 3.567 -5.961 6.529 1.00 82.62 167 ARG A N 1
ATOM 1367 C CA . ARG A 1 167 ? 4.932 -5.404 6.741 1.00 82.62 167 ARG A CA 1
ATOM 1368 C C . ARG A 1 167 ? 6.058 -5.963 5.876 1.00 82.62 167 ARG A C 1
ATOM 1370 O O . ARG A 1 167 ? 6.947 -5.182 5.548 1.00 82.62 167 ARG A O 1
ATOM 1377 N N . LEU A 1 168 ? 6.080 -7.263 5.588 1.00 87.44 168 LEU A N 1
ATOM 1378 C CA . LEU A 1 168 ? 7.149 -7.883 4.806 1.00 87.44 168 LEU A CA 1
ATOM 1379 C C . LEU A 1 168 ? 6.664 -8.086 3.372 1.00 87.44 168 LEU A C 1
ATOM 1381 O O . LEU A 1 168 ? 5.697 -8.806 3.144 1.00 87.44 168 LEU A O 1
ATOM 1385 N N . THR A 1 169 ? 7.353 -7.477 2.417 1.00 90.81 169 THR A N 1
ATOM 1386 C CA . THR A 1 169 ? 7.138 -7.702 0.987 1.00 90.81 169 THR A CA 1
ATOM 1387 C C . THR A 1 169 ? 8.391 -8.332 0.404 1.00 90.81 169 THR A C 1
ATOM 1389 O O . THR A 1 169 ? 9.504 -7.902 0.701 1.00 90.81 169 THR A O 1
ATOM 1392 N N . PHE A 1 170 ? 8.208 -9.345 -0.428 1.00 93.44 170 PHE A N 1
ATOM 1393 C CA . PHE A 1 170 ? 9.263 -10.029 -1.158 1.00 93.44 170 PHE A CA 1
ATOM 1394 C C . PHE A 1 170 ? 8.855 -10.115 -2.628 1.00 93.44 170 PHE A C 1
ATOM 1396 O O . PHE A 1 170 ? 7.668 -10.262 -2.918 1.00 93.44 170 PHE A O 1
ATOM 1403 N N . SER A 1 171 ? 9.788 -9.999 -3.565 1.00 92.31 171 SER A N 1
ATOM 1404 C CA . SER A 1 171 ? 9.468 -10.132 -4.987 1.00 92.31 171 SER A CA 1
ATOM 1405 C C . SER A 1 171 ? 10.636 -10.640 -5.809 1.00 92.31 171 SER A C 1
ATOM 1407 O O . SER A 1 171 ? 11.761 -10.175 -5.624 1.00 92.31 171 SER A O 1
ATOM 1409 N N . HIS A 1 172 ? 10.316 -11.501 -6.767 1.00 96.12 172 HIS A N 1
ATOM 1410 C CA . HIS A 1 172 ? 11.183 -11.903 -7.865 1.00 96.12 172 HIS A CA 1
ATOM 1411 C C . HIS A 1 172 ? 10.721 -11.192 -9.138 1.00 96.12 172 HIS A C 1
ATOM 1413 O O . HIS A 1 172 ? 9.523 -11.181 -9.421 1.00 96.12 172 HIS A O 1
ATOM 1419 N N . THR A 1 173 ? 11.651 -10.656 -9.918 1.00 95.88 173 THR A N 1
ATOM 1420 C CA . THR A 1 173 ? 11.391 -10.110 -11.253 1.00 95.88 173 THR 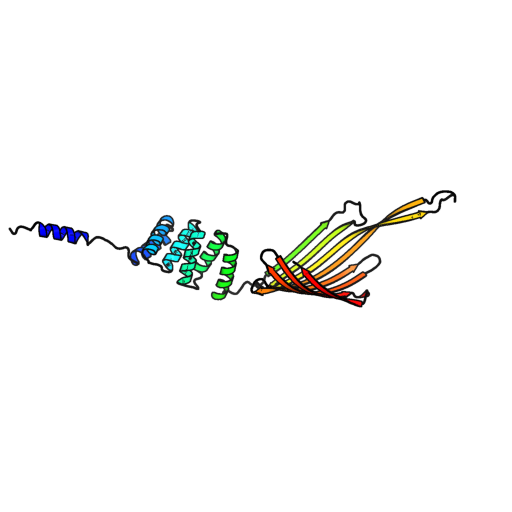A CA 1
ATOM 1421 C C . THR A 1 173 ? 12.451 -10.640 -12.208 1.00 95.88 173 THR A C 1
ATOM 1423 O O . THR A 1 173 ? 13.636 -10.612 -11.884 1.00 95.88 173 THR A O 1
ATOM 1426 N N . TYR A 1 174 ? 12.028 -11.106 -13.375 1.00 96.56 174 TYR A N 1
ATOM 1427 C CA . TYR A 1 174 ? 12.881 -11.301 -14.539 1.00 96.56 174 TYR A CA 1
ATOM 1428 C C . TYR A 1 174 ? 12.553 -10.201 -15.553 1.00 96.56 174 TYR A C 1
ATOM 1430 O O . TYR A 1 174 ? 11.383 -9.875 -15.752 1.00 96.56 174 TYR A O 1
ATOM 1438 N N . GLU A 1 175 ? 13.574 -9.592 -16.137 1.00 95.44 175 GLU A N 1
ATOM 1439 C CA . GLU A 1 175 ? 13.495 -8.365 -16.932 1.00 95.44 175 GLU A CA 1
ATOM 1440 C C . GLU A 1 175 ? 14.468 -8.509 -18.103 1.00 95.44 175 GLU A C 1
ATOM 1442 O O . GLU A 1 175 ? 15.643 -8.802 -17.899 1.00 95.44 175 GLU A O 1
ATOM 1447 N N . CYS A 1 176 ? 13.964 -8.385 -19.327 1.00 95.31 176 CYS A N 1
ATOM 1448 C CA . CYS A 1 176 ? 14.716 -8.550 -20.564 1.00 95.31 176 CYS A CA 1
ATOM 1449 C C . CYS A 1 176 ? 14.628 -7.247 -21.355 1.00 95.31 176 CYS A C 1
ATOM 1451 O O . CYS A 1 176 ? 13.531 -6.798 -21.692 1.00 95.31 176 CYS A O 1
ATOM 1453 N N . LEU A 1 177 ? 15.781 -6.640 -21.610 1.00 94.62 177 LEU A N 1
ATOM 1454 C CA . LEU A 1 177 ? 15.924 -5.334 -22.229 1.00 94.62 177 LEU A CA 1
ATOM 1455 C C . LEU A 1 177 ? 16.754 -5.474 -23.503 1.00 94.62 177 LEU A C 1
ATOM 1457 O O . LEU A 1 177 ? 17.888 -5.943 -23.451 1.00 94.62 177 LEU A O 1
ATOM 1461 N N . ARG A 1 178 ? 16.194 -5.042 -24.633 1.00 93.69 178 ARG A N 1
ATOM 1462 C CA . ARG A 1 178 ? 16.854 -5.019 -25.941 1.00 93.69 178 ARG A CA 1
ATOM 1463 C C . ARG A 1 178 ? 16.995 -3.586 -26.417 1.00 93.69 178 ARG A C 1
ATOM 1465 O O . ARG A 1 178 ? 15.997 -2.934 -26.724 1.00 93.69 178 ARG A O 1
ATOM 1472 N N . GLN A 1 179 ? 18.229 -3.107 -26.520 1.00 92.69 179 GLN A N 1
ATOM 1473 C CA . GLN A 1 179 ? 18.539 -1.820 -27.139 1.00 92.69 179 GLN A CA 1
ATOM 1474 C C . GLN A 1 179 ? 19.132 -2.068 -28.528 1.00 92.69 179 GLN A C 1
ATOM 1476 O O . GLN A 1 179 ? 20.187 -2.684 -28.667 1.00 92.69 179 GLN A O 1
ATOM 1481 N N . HIS A 1 180 ? 18.456 -1.578 -29.564 1.00 90.88 180 HIS A N 1
ATOM 1482 C CA . HIS A 1 180 ? 18.991 -1.543 -30.922 1.00 90.88 180 HIS A CA 1
ATOM 1483 C C . HIS A 1 180 ? 19.930 -0.349 -31.100 1.00 90.88 180 HIS A C 1
ATOM 1485 O O . HIS A 1 180 ? 19.707 0.710 -30.509 1.00 90.88 180 HIS A O 1
ATOM 1491 N N . PHE A 1 181 ? 20.927 -0.495 -31.964 1.00 89.00 181 PHE A N 1
ATOM 1492 C CA . PHE A 1 181 ? 21.880 0.550 -32.324 1.00 89.00 181 PHE A CA 1
ATOM 1493 C C . PHE A 1 181 ? 22.178 0.516 -33.828 1.00 89.00 181 PHE A C 1
ATOM 1495 O O . PHE A 1 181 ? 21.904 -0.482 -34.500 1.00 89.00 181 PHE A O 1
ATOM 1502 N N . VAL A 1 182 ? 22.751 1.600 -34.350 1.00 86.38 182 VAL A N 1
ATOM 1503 C CA . VAL A 1 182 ? 23.305 1.676 -35.707 1.00 86.38 182 VAL A CA 1
ATOM 1504 C C . VAL A 1 182 ? 24.716 2.248 -35.620 1.00 86.38 182 VAL A C 1
ATOM 1506 O O . VAL A 1 182 ? 24.893 3.405 -35.248 1.00 86.38 182 VAL A O 1
ATOM 1509 N N . GLU A 1 183 ? 25.714 1.439 -35.968 1.00 84.19 183 GLU A N 1
ATOM 1510 C CA . GLU A 1 183 ? 27.090 1.893 -36.164 1.00 84.19 183 GLU A CA 1
ATOM 1511 C C . GLU A 1 183 ? 27.214 2.528 -37.557 1.00 84.19 183 GLU A C 1
ATOM 1513 O O . GLU A 1 183 ? 26.760 1.956 -38.548 1.00 84.19 183 GLU A O 1
ATOM 1518 N N . THR A 1 184 ? 27.825 3.713 -37.645 1.00 83.00 184 THR A N 1
ATOM 1519 C CA . THR A 1 184 ? 28.077 4.399 -38.923 1.00 83.00 184 THR A CA 1
ATOM 1520 C C . THR A 1 184 ? 29.548 4.247 -39.302 1.00 83.00 184 THR A C 1
ATOM 1522 O O . THR A 1 184 ? 30.405 4.999 -38.837 1.00 83.00 184 THR A O 1
ATOM 1525 N N . ILE A 1 185 ? 29.850 3.267 -40.151 1.00 82.19 185 ILE A N 1
ATOM 1526 C CA . ILE A 1 185 ? 31.211 2.971 -40.604 1.00 82.19 185 ILE A CA 1
ATOM 1527 C C . ILE A 1 185 ? 31.550 3.902 -41.772 1.00 82.19 185 ILE A C 1
ATOM 1529 O O . ILE A 1 185 ? 30.898 3.879 -42.816 1.00 82.19 185 ILE A O 1
ATOM 1533 N N . VAL A 1 186 ? 32.589 4.722 -41.609 1.00 85.00 186 VAL A N 1
ATOM 1534 C CA . VAL A 1 186 ? 33.078 5.648 -42.641 1.00 85.00 186 VAL A CA 1
ATOM 1535 C C . VAL A 1 186 ? 34.383 5.110 -43.220 1.00 85.00 186 VAL A C 1
ATOM 1537 O O . VAL A 1 186 ? 35.379 4.997 -42.508 1.00 85.00 186 VAL A O 1
ATOM 1540 N N . THR A 1 187 ? 34.382 4.789 -44.515 1.00 85.94 187 THR A N 1
ATOM 1541 C CA . THR A 1 187 ? 35.535 4.221 -45.229 1.00 85.94 187 THR A CA 1
ATOM 1542 C C . THR A 1 187 ? 36.033 5.200 -46.287 1.00 85.94 187 THR A C 1
ATOM 1544 O O . THR A 1 187 ? 35.283 5.587 -47.180 1.00 85.94 187 THR A O 1
ATOM 1547 N N . GLU A 1 188 ? 37.307 5.589 -46.217 1.00 85.00 188 GLU A N 1
ATOM 1548 C CA . GLU A 1 188 ? 37.961 6.373 -47.270 1.00 85.00 188 GLU A CA 1
ATOM 1549 C C . GLU A 1 188 ? 38.582 5.441 -48.321 1.00 85.00 188 GLU A C 1
ATOM 1551 O O . GLU A 1 188 ? 39.649 4.861 -48.108 1.00 85.00 188 GLU A O 1
ATOM 1556 N N . GLU A 1 189 ? 37.934 5.306 -49.479 1.00 81.31 189 GLU A N 1
ATOM 1557 C CA . GLU A 1 189 ? 38.525 4.615 -50.625 1.00 81.31 189 GLU A CA 1
ATOM 1558 C C . GLU A 1 189 ? 39.518 5.531 -51.367 1.00 81.31 189 GLU A C 1
ATOM 1560 O O . GLU A 1 189 ? 39.222 6.708 -51.621 1.00 81.31 189 GLU A O 1
ATOM 1565 N N . PRO A 1 190 ? 40.698 5.025 -51.775 1.00 77.88 190 PRO A N 1
ATOM 1566 C CA . PRO A 1 190 ? 41.631 5.799 -52.584 1.00 77.88 190 PRO A CA 1
ATOM 1567 C C . PRO A 1 190 ? 41.022 6.111 -53.965 1.00 77.88 190 PRO A C 1
ATOM 1569 O O . PRO A 1 190 ? 40.339 5.264 -54.545 1.00 77.88 190 PRO A O 1
ATOM 1572 N N . PRO A 1 191 ? 41.293 7.293 -54.550 1.00 77.19 191 PRO A N 1
ATOM 1573 C CA . PRO A 1 191 ? 40.734 7.669 -55.846 1.00 77.19 191 PRO A CA 1
ATOM 1574 C C . PRO A 1 191 ? 41.160 6.666 -56.928 1.00 77.19 191 PRO A C 1
ATOM 1576 O O . PRO A 1 191 ? 42.352 6.482 -57.174 1.00 77.19 191 PRO A O 1
ATOM 1579 N N . GLY A 1 192 ? 40.194 6.057 -57.626 1.00 71.12 192 GLY A N 1
ATOM 1580 C CA . GLY A 1 192 ? 40.428 4.971 -58.598 1.00 71.12 192 GLY A CA 1
ATOM 1581 C C . GLY A 1 192 ? 41.283 5.321 -59.831 1.00 71.12 192 GLY A C 1
ATOM 1582 O O . GLY A 1 192 ? 41.536 4.463 -60.672 1.00 71.12 192 GLY A O 1
ATOM 1583 N N . ASN A 1 193 ? 41.736 6.571 -59.951 1.00 76.69 193 ASN A N 1
ATOM 1584 C CA . ASN A 1 193 ? 42.660 7.081 -60.971 1.00 76.69 193 ASN A CA 1
ATOM 1585 C C . ASN A 1 193 ? 43.991 7.619 -60.384 1.00 76.69 193 ASN A C 1
ATOM 1587 O O . ASN A 1 193 ? 44.793 8.198 -61.118 1.00 76.69 193 ASN A O 1
ATOM 1591 N N . GLY A 1 194 ? 44.199 7.514 -59.065 1.00 66.94 194 GLY A N 1
ATOM 1592 C CA . GLY A 1 194 ? 45.342 8.073 -58.332 1.00 66.94 194 GLY A CA 1
ATOM 1593 C C . GLY A 1 194 ? 45.392 9.606 -58.227 1.00 66.94 194 GLY A C 1
ATOM 1594 O O . GLY A 1 194 ? 46.335 10.131 -57.644 1.00 66.94 194 GLY A O 1
ATOM 1595 N N . ASN A 1 195 ? 44.416 10.334 -58.782 1.00 66.00 195 ASN A N 1
ATOM 1596 C CA . ASN A 1 195 ? 44.378 11.799 -58.837 1.00 66.00 195 ASN A CA 1
ATOM 1597 C C . ASN A 1 195 ? 42.957 12.319 -58.558 1.00 66.00 195 ASN A C 1
ATOM 1599 O O . ASN A 1 195 ? 42.177 12.598 -59.474 1.00 66.00 195 ASN A O 1
ATOM 1603 N N . GLY A 1 196 ? 42.646 12.465 -57.272 1.00 72.62 196 GLY A N 1
ATOM 1604 C CA . GLY A 1 196 ? 41.404 13.030 -56.744 1.00 72.62 196 GLY A CA 1
ATOM 1605 C C . GLY A 1 196 ? 41.435 13.074 -55.210 1.00 72.62 196 GLY A C 1
ATOM 1606 O O . GLY A 1 196 ? 42.384 12.558 -54.615 1.00 72.62 196 GLY A O 1
ATOM 1607 N N . PRO A 1 197 ? 40.433 13.678 -54.549 1.00 75.38 197 PRO A N 1
ATOM 1608 C CA . PRO A 1 197 ? 40.177 13.400 -53.136 1.00 75.38 197 PRO A CA 1
ATOM 1609 C C . PRO A 1 197 ? 39.779 11.918 -52.950 1.00 75.38 197 PRO A C 1
ATOM 1611 O O . PRO A 1 197 ? 39.291 11.309 -53.909 1.00 75.38 197 PRO A O 1
ATOM 1614 N N . PRO A 1 198 ? 39.963 11.330 -51.753 1.00 76.62 198 PRO A N 1
ATOM 1615 C CA . PRO A 1 198 ? 39.422 10.007 -51.452 1.00 76.62 198 PRO A CA 1
ATOM 1616 C C . PRO A 1 198 ? 37.893 10.003 -51.574 1.00 76.62 198 PRO A C 1
ATOM 1618 O O . PRO A 1 198 ? 37.229 11.019 -51.345 1.00 76.62 198 PRO A O 1
ATOM 1621 N N . VAL A 1 199 ? 37.334 8.853 -51.943 1.00 79.81 199 VAL A N 1
ATOM 1622 C CA . VAL A 1 199 ? 35.885 8.644 -51.982 1.00 79.81 199 VAL A CA 1
ATOM 1623 C C . VAL A 1 199 ? 35.451 8.182 -50.599 1.00 79.81 199 VAL A C 1
ATOM 1625 O O . VAL A 1 199 ? 35.820 7.100 -50.157 1.00 79.81 199 VAL A O 1
ATOM 1628 N N . VAL A 1 200 ? 34.678 9.015 -49.906 1.00 81.50 200 VAL A N 1
ATOM 1629 C CA . VAL A 1 200 ? 34.110 8.661 -48.603 1.00 81.50 200 VAL A CA 1
ATOM 1630 C C . VAL A 1 200 ? 32.863 7.810 -48.832 1.00 81.50 200 VAL A C 1
ATOM 1632 O O . VAL A 1 200 ? 31.833 8.320 -49.275 1.00 81.50 200 VAL A O 1
ATOM 1635 N N . ALA A 1 201 ? 32.968 6.518 -48.539 1.00 81.44 201 ALA A N 1
ATOM 1636 C CA . ALA A 1 201 ? 31.836 5.614 -48.411 1.00 81.44 201 ALA A CA 1
ATOM 1637 C C . ALA A 1 201 ? 31.327 5.615 -46.960 1.00 81.44 201 ALA A C 1
ATOM 1639 O O . ALA A 1 201 ? 32.103 5.766 -46.012 1.00 81.44 201 ALA A O 1
ATOM 1640 N N . THR A 1 202 ? 30.021 5.421 -46.786 1.00 81.38 202 THR A N 1
ATOM 1641 C CA . THR A 1 202 ? 29.377 5.306 -45.473 1.00 81.38 202 THR A CA 1
ATOM 1642 C C . THR A 1 202 ? 28.462 4.089 -45.476 1.00 81.38 202 THR A C 1
ATOM 1644 O O . THR A 1 202 ? 27.619 3.960 -46.364 1.00 81.38 202 THR A O 1
ATOM 1647 N N . GLU A 1 203 ? 28.630 3.211 -44.491 1.00 84.81 203 GLU A N 1
ATOM 1648 C CA . GLU A 1 203 ? 27.832 2.002 -44.292 1.00 84.81 203 GLU A CA 1
ATOM 1649 C C . GLU A 1 203 ? 27.183 2.040 -42.901 1.00 84.81 203 GLU A C 1
ATOM 1651 O O . GLU A 1 203 ? 27.856 2.254 -41.895 1.00 84.81 203 GLU A O 1
ATOM 1656 N N . GLU A 1 204 ? 25.864 1.854 -42.845 1.00 84.88 204 GLU A N 1
ATOM 1657 C CA . GLU A 1 204 ? 25.106 1.751 -41.595 1.00 84.88 204 GLU A CA 1
ATOM 1658 C C . GLU A 1 204 ? 24.970 0.274 -41.204 1.00 84.88 204 GLU A C 1
ATOM 1660 O O . GLU A 1 204 ? 24.249 -0.485 -41.857 1.00 84.88 204 GLU A O 1
ATOM 1665 N N . ARG A 1 205 ? 25.645 -0.138 -40.125 1.00 84.31 205 ARG A N 1
ATOM 1666 C CA . ARG A 1 205 ? 25.566 -1.496 -39.572 1.00 84.31 205 ARG A CA 1
ATOM 1667 C C . ARG A 1 205 ? 24.623 -1.511 -38.361 1.00 84.31 205 ARG A C 1
ATOM 1669 O O . ARG A 1 205 ? 25.001 -1.032 -37.289 1.00 84.31 205 ARG A O 1
ATOM 1676 N N . PRO A 1 206 ? 23.401 -2.058 -38.479 1.00 85.62 206 PRO A N 1
ATOM 1677 C CA . PRO A 1 206 ? 22.521 -2.227 -37.332 1.00 85.62 206 PRO A CA 1
ATOM 1678 C C . PRO A 1 206 ? 23.015 -3.376 -36.446 1.00 85.62 206 PRO A C 1
ATOM 1680 O O . PRO A 1 206 ? 23.267 -4.474 -36.938 1.00 85.62 206 PRO A O 1
ATOM 1683 N N . TYR A 1 207 ? 23.081 -3.136 -35.138 1.00 87.94 207 TYR A N 1
ATOM 1684 C CA . TYR A 1 207 ? 23.368 -4.156 -34.126 1.00 87.94 207 TYR A CA 1
ATOM 1685 C C . TYR A 1 207 ? 22.388 -4.040 -32.948 1.00 87.94 207 TYR A C 1
ATOM 1687 O O . TYR A 1 207 ? 21.490 -3.188 -32.930 1.00 87.94 207 TYR A O 1
ATOM 1695 N N . HIS A 1 208 ? 22.502 -4.937 -31.972 1.00 86.25 208 HIS A N 1
ATOM 1696 C CA . HIS A 1 208 ? 21.659 -4.923 -30.778 1.00 86.25 208 HIS A CA 1
ATOM 1697 C C . HIS A 1 208 ? 22.421 -5.383 -29.535 1.00 86.25 208 HIS A C 1
ATOM 1699 O O . HIS A 1 208 ? 23.482 -5.998 -29.619 1.00 86.25 208 HIS A O 1
ATOM 1705 N N . PHE A 1 209 ? 21.867 -5.027 -28.382 1.00 88.62 209 PHE A N 1
ATOM 1706 C CA . PHE A 1 209 ? 22.413 -5.279 -27.059 1.00 88.62 209 PHE A CA 1
ATOM 1707 C C . PHE A 1 209 ? 21.292 -5.839 -26.186 1.00 88.62 209 PHE A C 1
ATOM 1709 O O . PHE A 1 209 ? 20.321 -5.128 -25.901 1.00 88.62 209 PHE A O 1
ATOM 1716 N N . ASP A 1 210 ? 21.421 -7.107 -25.802 1.00 91.88 210 ASP A N 1
ATOM 1717 C CA . ASP A 1 210 ? 20.426 -7.828 -25.011 1.00 91.88 210 ASP A CA 1
ATOM 1718 C C . ASP A 1 210 ? 20.922 -7.945 -23.563 1.00 91.88 210 ASP A C 1
ATOM 1720 O O . ASP A 1 210 ? 21.978 -8.514 -23.281 1.00 91.88 210 ASP A O 1
ATOM 1724 N N . GLN A 1 211 ? 20.147 -7.405 -22.625 1.00 92.75 211 GLN A N 1
ATOM 1725 C CA . GLN A 1 211 ? 20.411 -7.478 -21.190 1.00 92.75 211 GLN A CA 1
ATOM 1726 C C . GLN A 1 211 ? 19.298 -8.255 -20.491 1.00 92.75 211 GLN A C 1
ATOM 1728 O O . GLN A 1 211 ? 18.114 -7.977 -20.681 1.00 92.75 211 GLN A O 1
ATOM 1733 N N . GLN A 1 212 ? 19.674 -9.209 -19.646 1.00 94.44 212 GLN A N 1
ATOM 1734 C CA . GLN A 1 212 ? 18.751 -10.038 -18.880 1.00 94.44 212 GLN A CA 1
ATOM 1735 C C . GLN A 1 212 ? 19.043 -9.874 -17.390 1.00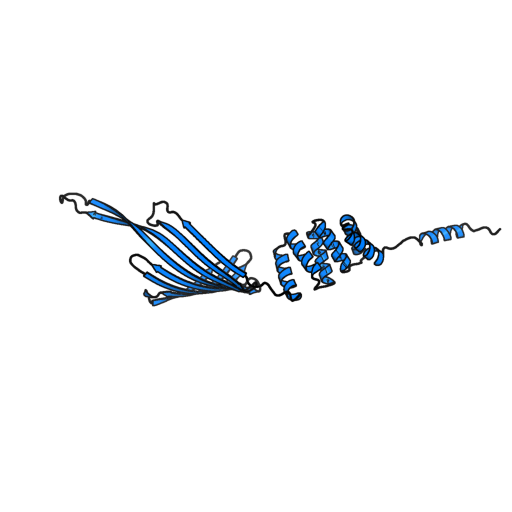 94.44 212 GLN A C 1
ATOM 1737 O O . GLN A 1 212 ? 20.108 -10.247 -16.898 1.00 94.44 212 GLN A O 1
ATOM 1742 N N . PHE A 1 213 ? 18.079 -9.322 -16.659 1.00 93.69 213 PHE A N 1
ATOM 1743 C CA . PHE A 1 213 ? 18.177 -9.070 -15.229 1.00 93.69 213 PHE A CA 1
ATOM 1744 C C . PHE A 1 213 ? 17.254 -10.008 -14.455 1.00 93.69 213 PHE A C 1
ATOM 1746 O O . PHE A 1 213 ? 16.051 -10.082 -14.708 1.00 93.69 213 PHE A O 1
ATOM 1753 N N . TYR A 1 214 ? 17.799 -10.661 -13.433 1.00 95.56 214 TYR A N 1
ATOM 1754 C CA . TYR A 1 214 ? 17.025 -11.333 -12.400 1.00 95.56 214 TYR A CA 1
ATOM 1755 C C . TYR A 1 214 ? 17.181 -10.586 -11.076 1.00 95.56 214 TYR A C 1
ATOM 1757 O O . TYR A 1 214 ? 18.266 -10.508 -10.497 1.00 95.56 214 TYR A O 1
ATOM 1765 N N . ARG A 1 215 ? 16.075 -10.009 -10.604 1.00 95.50 215 ARG A N 1
ATOM 1766 C CA . ARG A 1 215 ? 16.018 -9.107 -9.454 1.00 95.50 215 ARG A CA 1
ATOM 1767 C C . ARG A 1 215 ? 15.208 -9.729 -8.325 1.00 95.50 215 ARG A C 1
ATOM 1769 O O . ARG A 1 215 ? 14.038 -10.064 -8.496 1.00 95.50 215 ARG A O 1
ATOM 1776 N N . ILE A 1 216 ? 15.814 -9.823 -7.147 1.00 95.25 216 ILE A N 1
ATOM 1777 C CA . ILE A 1 216 ? 15.148 -10.196 -5.898 1.00 95.25 216 ILE A CA 1
ATOM 1778 C C . ILE A 1 216 ? 15.115 -8.965 -4.993 1.00 95.25 216 ILE A C 1
ATOM 1780 O O . ILE A 1 216 ? 16.162 -8.417 -4.657 1.00 95.25 216 ILE A O 1
ATOM 1784 N N . ASN A 1 217 ? 13.926 -8.552 -4.553 1.00 94.44 217 ASN A N 1
ATOM 1785 C CA . ASN A 1 217 ? 13.763 -7.502 -3.546 1.00 94.44 217 ASN A CA 1
ATOM 1786 C C . ASN A 1 217 ? 13.088 -8.058 -2.290 1.00 94.44 217 ASN A C 1
ATOM 1788 O O . ASN A 1 217 ? 12.070 -8.742 -2.380 1.00 94.44 217 ASN A O 1
ATOM 1792 N N . ALA A 1 218 ? 13.601 -7.689 -1.120 1.00 94.75 218 ALA A N 1
ATOM 1793 C CA . ALA A 1 218 ? 12.952 -7.861 0.174 1.00 94.75 218 ALA A CA 1
ATOM 1794 C C . ALA A 1 218 ? 12.805 -6.490 0.850 1.00 94.75 218 ALA A C 1
ATOM 1796 O O . ALA A 1 218 ? 13.765 -5.728 0.928 1.00 94.75 218 ALA A O 1
ATOM 1797 N N . GLN A 1 219 ? 11.621 -6.169 1.366 1.00 95.50 219 GLN A N 1
ATOM 1798 C CA . GLN A 1 219 ? 11.322 -4.889 2.010 1.00 95.50 219 GLN A CA 1
ATOM 1799 C C . GLN A 1 219 ? 10.539 -5.123 3.302 1.00 95.50 219 GLN A C 1
ATOM 1801 O O . GLN A 1 219 ? 9.514 -5.805 3.310 1.00 95.50 219 GLN A O 1
ATOM 1806 N N . LEU A 1 220 ? 11.006 -4.530 4.400 1.00 94.00 220 LEU A N 1
ATOM 1807 C CA . LEU A 1 220 ? 10.404 -4.631 5.724 1.00 94.00 220 LEU A CA 1
ATOM 1808 C C . LEU A 1 220 ? 9.986 -3.246 6.226 1.00 94.00 220 LEU A C 1
ATOM 1810 O O . LEU A 1 220 ? 10.818 -2.408 6.579 1.00 94.00 220 LEU A O 1
ATOM 1814 N N . GLN A 1 221 ? 8.677 -3.023 6.307 1.00 91.06 221 GLN A N 1
ATOM 1815 C CA . GLN A 1 221 ? 8.091 -1.815 6.885 1.00 91.06 221 GLN A CA 1
ATOM 1816 C C . GLN A 1 221 ? 8.275 -1.812 8.410 1.00 91.06 221 GLN A C 1
ATOM 1818 O O . GLN A 1 221 ? 7.781 -2.693 9.119 1.00 91.06 221 GLN A O 1
ATOM 1823 N N . LEU A 1 222 ? 8.973 -0.802 8.927 1.00 88.94 222 LEU A N 1
ATOM 1824 C CA . LEU A 1 222 ? 9.260 -0.617 10.349 1.00 88.94 222 LEU A CA 1
ATOM 1825 C C . LEU A 1 222 ? 8.318 0.438 10.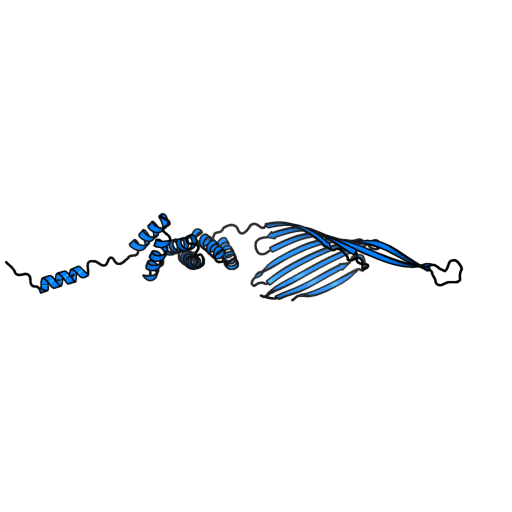961 1.00 88.94 222 LEU A C 1
ATOM 1827 O O . LEU A 1 222 ? 7.522 1.096 10.290 1.00 88.94 222 LEU A O 1
ATOM 1831 N N . LYS A 1 223 ? 8.366 0.607 12.288 1.00 87.00 223 LYS A N 1
ATOM 1832 C CA . LYS A 1 223 ? 7.511 1.589 12.979 1.00 87.00 223 LYS A CA 1
ATOM 1833 C C . LYS A 1 223 ? 7.905 3.030 12.610 1.00 87.00 223 LYS A C 1
ATOM 1835 O O . LYS A 1 223 ? 9.074 3.332 12.390 1.00 87.00 223 LYS A O 1
ATOM 1840 N N . ARG A 1 224 ? 6.926 3.946 12.651 1.00 86.62 224 ARG A N 1
ATOM 1841 C CA . ARG A 1 224 ? 7.105 5.401 12.438 1.00 86.62 224 ARG A CA 1
ATOM 1842 C C . ARG A 1 224 ? 7.658 5.774 11.044 1.00 86.62 224 ARG A C 1
ATOM 1844 O O . ARG A 1 224 ? 8.451 6.708 10.945 1.00 86.62 224 ARG A O 1
ATOM 1851 N N . GLY A 1 225 ? 7.275 5.055 9.986 1.00 83.31 225 GLY A N 1
ATOM 1852 C CA . GLY A 1 225 ? 7.662 5.375 8.599 1.00 83.31 225 GLY A CA 1
ATOM 1853 C C . GLY A 1 225 ? 9.122 5.070 8.240 1.00 83.31 225 GLY A C 1
ATOM 1854 O O . GLY A 1 225 ? 9.612 5.544 7.221 1.00 83.31 225 GLY A O 1
ATOM 1855 N N . TRP A 1 226 ? 9.833 4.312 9.077 1.00 92.31 226 TRP A N 1
ATOM 1856 C CA . TRP A 1 226 ? 11.098 3.688 8.691 1.00 92.31 226 TRP A CA 1
ATOM 1857 C C . TRP A 1 226 ? 10.828 2.436 7.848 1.00 92.31 226 TRP A C 1
ATOM 1859 O O . TRP A 1 226 ? 9.831 1.752 8.069 1.00 92.31 226 TRP A O 1
ATOM 1869 N N . GLN A 1 227 ? 11.728 2.099 6.929 1.00 93.75 227 GLN A N 1
ATOM 1870 C CA . GLN A 1 227 ? 11.681 0.865 6.141 1.00 93.75 227 GLN A CA 1
ATOM 1871 C C . GLN A 1 227 ? 13.104 0.345 5.950 1.00 93.75 227 GLN A C 1
ATOM 1873 O O . GLN A 1 227 ? 13.976 1.117 5.553 1.00 93.75 227 GLN A O 1
ATOM 1878 N N . ALA A 1 228 ? 13.339 -0.941 6.191 1.00 96.12 228 ALA A N 1
ATOM 1879 C CA . ALA A 1 228 ? 14.562 -1.610 5.751 1.00 96.12 228 ALA A CA 1
ATOM 1880 C C . ALA A 1 228 ? 14.297 -2.323 4.419 1.00 96.12 228 ALA A C 1
ATOM 1882 O O . ALA A 1 228 ? 13.170 -2.754 4.165 1.00 96.12 228 ALA A O 1
ATOM 1883 N N . GLY A 1 229 ? 15.318 -2.474 3.584 1.00 95.81 229 GLY A N 1
ATOM 1884 C CA . GLY A 1 229 ? 15.211 -3.245 2.354 1.00 95.81 229 GLY A CA 1
ATOM 1885 C C . GLY A 1 229 ? 16.539 -3.830 1.897 1.00 95.81 229 GLY A C 1
ATOM 1886 O O . GLY A 1 229 ? 17.611 -3.409 2.329 1.00 95.81 229 GLY A O 1
ATOM 1887 N N . PHE A 1 230 ? 16.435 -4.829 1.034 1.00 96.12 230 PHE A N 1
ATOM 1888 C CA . PHE A 1 230 ? 17.540 -5.526 0.403 1.00 96.12 230 PHE A CA 1
ATOM 1889 C C . PHE A 1 230 ? 17.171 -5.827 -1.049 1.00 96.12 230 PHE A C 1
ATOM 1891 O O . PHE A 1 230 ? 16.081 -6.335 -1.318 1.00 96.12 230 PHE A O 1
ATOM 1898 N N . THR A 1 231 ? 18.093 -5.543 -1.960 1.00 94.62 231 THR A N 1
ATOM 1899 C CA . THR A 1 231 ? 18.002 -5.870 -3.381 1.00 94.62 231 THR A CA 1
ATOM 1900 C C . THR A 1 231 ? 19.198 -6.732 -3.759 1.00 94.62 231 THR A C 1
ATOM 1902 O O . THR A 1 231 ? 20.335 -6.401 -3.429 1.00 94.62 231 THR A O 1
ATOM 1905 N N . PHE A 1 232 ? 18.939 -7.810 -4.488 1.00 94.44 232 PHE A N 1
ATOM 1906 C CA . PHE A 1 232 ? 19.930 -8.532 -5.272 1.00 94.44 232 PHE A CA 1
ATOM 1907 C C . PHE A 1 232 ? 19.549 -8.405 -6.747 1.00 94.44 232 PHE A C 1
ATOM 1909 O O . PHE A 1 232 ? 18.407 -8.690 -7.109 1.00 94.44 232 PHE A O 1
ATOM 1916 N N . ASN A 1 233 ? 20.493 -7.977 -7.577 1.00 93.62 233 ASN A N 1
ATOM 1917 C CA . ASN A 1 233 ? 20.418 -8.066 -9.028 1.00 93.62 233 ASN A CA 1
ATOM 1918 C C . ASN A 1 233 ? 21.488 -9.054 -9.499 1.00 93.62 233 ASN A C 1
ATOM 1920 O O . ASN A 1 233 ? 22.653 -8.937 -9.116 1.00 93.62 233 ASN A O 1
ATOM 1924 N N . TYR A 1 234 ? 21.097 -9.963 -10.378 1.00 93.75 234 TYR A N 1
ATOM 1925 C CA . TYR A 1 234 ? 22.000 -10.645 -11.292 1.00 93.75 234 TYR A CA 1
ATOM 1926 C C . TYR A 1 234 ? 21.710 -10.119 -12.694 1.00 93.75 234 TYR A C 1
ATOM 1928 O O . TYR A 1 234 ? 20.549 -10.116 -13.104 1.00 93.75 234 TYR A O 1
ATOM 1936 N N . ALA A 1 235 ? 22.735 -9.641 -13.390 1.00 92.00 235 ALA A N 1
ATOM 1937 C CA . ALA A 1 235 ? 22.651 -9.200 -14.773 1.00 92.00 235 ALA A CA 1
ATOM 1938 C C . ALA A 1 235 ? 23.547 -10.094 -15.629 1.00 92.00 235 ALA A C 1
ATOM 1940 O O . ALA A 1 235 ? 24.740 -10.216 -15.347 1.00 92.00 235 ALA A O 1
ATOM 1941 N N . TRP A 1 236 ? 22.975 -10.678 -16.677 1.00 89.75 236 TRP A N 1
ATOM 1942 C CA . TRP A 1 236 ? 23.725 -11.215 -17.806 1.00 89.75 236 TRP A CA 1
ATOM 1943 C C . TRP A 1 236 ? 23.512 -10.291 -19.003 1.00 89.75 236 TRP A C 1
ATOM 1945 O O . TRP A 1 236 ? 22.396 -9.824 -19.247 1.00 89.75 236 TRP A O 1
ATOM 1955 N N . VAL A 1 237 ? 24.590 -9.978 -19.711 1.00 87.00 237 VAL A N 1
ATOM 1956 C CA . VAL A 1 237 ? 24.602 -9.016 -20.811 1.00 87.00 237 VAL A CA 1
ATOM 1957 C C . VAL A 1 237 ? 25.305 -9.646 -22.001 1.00 87.00 237 VAL A C 1
ATOM 1959 O O . VAL A 1 237 ? 26.402 -10.175 -21.842 1.00 87.00 237 VAL A O 1
ATOM 1962 N N . GLN A 1 238 ? 24.670 -9.558 -23.168 1.00 85.56 238 GLN A N 1
ATOM 1963 C CA . GLN A 1 238 ? 25.142 -10.117 -24.428 1.00 85.56 238 GLN A CA 1
ATOM 1964 C C . GLN A 1 238 ? 25.238 -9.029 -25.507 1.00 85.56 238 GLN A C 1
ATOM 1966 O O . GLN A 1 238 ? 24.316 -8.231 -25.709 1.00 85.56 238 GLN A O 1
ATOM 1971 N N . SER A 1 239 ? 26.373 -9.006 -26.205 1.00 79.19 239 SER A N 1
ATOM 1972 C CA . SER A 1 239 ? 26.670 -8.123 -27.340 1.00 79.19 239 SER A CA 1
ATO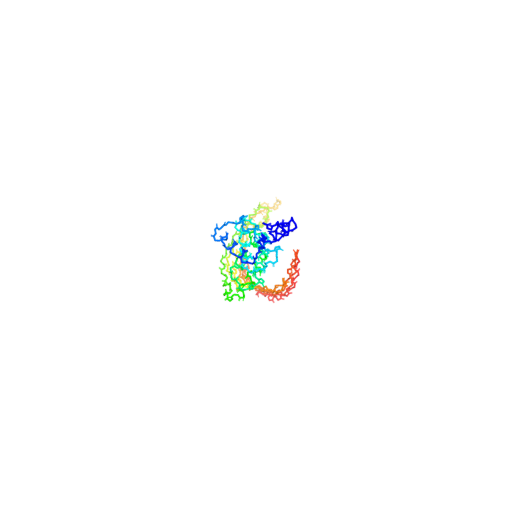M 1973 C C . SER A 1 239 ? 27.463 -8.880 -28.412 1.00 79.19 239 SER A C 1
ATOM 1975 O O . SER A 1 239 ? 27.895 -10.003 -28.171 1.00 79.19 239 SER A O 1
ATOM 1977 N N . GLU A 1 240 ? 27.673 -8.288 -29.593 1.00 76.50 240 GLU A N 1
ATOM 1978 C CA . GLU A 1 240 ? 28.397 -8.968 -30.683 1.00 76.50 240 GLU A CA 1
ATOM 1979 C C . GLU A 1 240 ? 29.875 -9.265 -30.351 1.00 76.50 240 GLU A C 1
ATOM 1981 O O . GLU A 1 240 ? 30.407 -10.262 -30.837 1.00 76.50 240 GLU A O 1
ATOM 1986 N N . ASP A 1 241 ? 30.515 -8.456 -29.494 1.00 73.81 241 ASP A N 1
ATOM 1987 C CA . ASP A 1 241 ? 31.940 -8.592 -29.144 1.00 73.81 241 ASP A CA 1
ATOM 1988 C C . ASP A 1 241 ? 32.200 -9.107 -27.714 1.00 73.81 241 ASP A C 1
ATOM 1990 O O . ASP A 1 241 ? 33.274 -9.643 -27.439 1.00 73.81 241 ASP A O 1
ATOM 1994 N N . HIS A 1 242 ? 31.258 -8.908 -26.783 1.00 74.19 242 HIS A N 1
ATOM 1995 C CA . HIS A 1 242 ? 31.444 -9.187 -25.351 1.00 74.19 242 HIS A CA 1
ATOM 1996 C C . HIS A 1 242 ? 30.155 -9.696 -24.682 1.00 74.19 242 HIS A C 1
ATOM 1998 O O . HIS A 1 242 ? 29.136 -8.999 -24.684 1.00 74.19 242 HIS A O 1
ATOM 2004 N N . ASP A 1 243 ? 30.239 -10.844 -24.010 1.00 82.50 243 ASP A N 1
ATOM 2005 C CA . ASP A 1 243 ? 29.296 -11.241 -22.959 1.00 82.50 243 ASP A CA 1
ATOM 2006 C C . ASP A 1 243 ? 29.888 -10.855 -21.588 1.00 82.50 243 ASP A C 1
ATOM 2008 O O . ASP A 1 243 ? 31.105 -10.944 -21.409 1.00 82.50 243 ASP A O 1
ATOM 2012 N N . PHE A 1 244 ? 29.067 -10.456 -20.607 1.00 83.94 244 PHE A N 1
ATOM 2013 C CA . PHE A 1 244 ? 29.522 -10.302 -19.214 1.00 83.94 244 PHE A CA 1
ATOM 2014 C C . PHE A 1 244 ? 28.435 -10.587 -18.167 1.00 83.94 244 PHE A C 1
ATOM 2016 O O . PHE A 1 244 ? 27.233 -10.487 -18.429 1.00 83.94 244 PHE A O 1
ATOM 2023 N N . GLU A 1 245 ? 28.876 -10.908 -16.946 1.00 87.31 245 GLU A N 1
ATOM 2024 C CA . GLU A 1 245 ? 28.016 -11.122 -15.775 1.00 87.31 245 GLU A CA 1
ATOM 2025 C C . GLU A 1 245 ? 28.332 -10.138 -14.631 1.00 87.31 245 GLU A C 1
ATOM 2027 O O . GLU A 1 245 ? 29.481 -10.014 -14.186 1.00 87.31 245 GLU A O 1
ATOM 2032 N N . GLU A 1 246 ? 27.291 -9.495 -14.088 1.00 87.62 246 GLU A N 1
ATOM 2033 C CA . GLU A 1 246 ? 27.356 -8.705 -12.852 1.00 87.62 246 GLU A CA 1
ATOM 2034 C C . GLU A 1 246 ? 26.435 -9.292 -11.772 1.00 87.62 246 GLU A C 1
ATOM 2036 O O . GLU A 1 246 ? 25.254 -9.570 -11.996 1.00 87.62 246 GLU A O 1
ATOM 2041 N N . GLN A 1 247 ? 26.960 -9.410 -10.550 1.00 89.62 247 GLN A N 1
ATOM 2042 C CA . GLN A 1 247 ? 26.153 -9.599 -9.344 1.00 89.62 247 GLN A CA 1
ATOM 2043 C C . GLN A 1 247 ? 26.237 -8.355 -8.460 1.00 89.62 247 GLN A C 1
ATOM 2045 O O . GLN A 1 247 ? 27.324 -7.998 -8.004 1.00 89.62 247 GLN A O 1
ATOM 2050 N N . TYR A 1 248 ? 25.091 -7.740 -8.168 1.00 88.50 248 TYR A N 1
ATOM 2051 C CA . TYR A 1 248 ? 24.975 -6.548 -7.328 1.00 88.50 248 TYR A CA 1
ATOM 2052 C C . TYR A 1 248 ? 24.047 -6.805 -6.135 1.00 88.50 248 TYR A C 1
ATOM 2054 O O . TYR A 1 248 ? 22.898 -7.223 -6.283 1.00 88.50 248 TYR A O 1
ATOM 2062 N N . TYR A 1 249 ? 24.543 -6.509 -4.937 1.00 91.38 249 TYR A N 1
ATOM 2063 C CA . TYR A 1 249 ? 23.866 -6.692 -3.655 1.00 91.38 249 TYR A CA 1
ATOM 2064 C C . TYR A 1 249 ? 23.752 -5.335 -2.959 1.00 91.38 249 TYR A C 1
ATOM 2066 O O . TYR A 1 249 ? 24.758 -4.651 -2.803 1.00 91.38 249 TYR A O 1
ATOM 2074 N N . PHE A 1 250 ? 22.567 -4.938 -2.494 1.00 91.31 250 PHE A N 1
ATOM 2075 C CA . PHE A 1 250 ? 22.362 -3.627 -1.869 1.00 91.31 250 PHE A CA 1
ATOM 2076 C C . PHE A 1 250 ? 21.389 -3.686 -0.695 1.00 91.31 250 PHE A C 1
ATOM 2078 O O . PHE A 1 250 ? 20.207 -3.987 -0.859 1.00 91.31 250 PHE A O 1
ATOM 2085 N N . GLY A 1 251 ? 21.887 -3.373 0.502 1.00 93.12 251 GLY A N 1
ATOM 2086 C CA . GLY A 1 251 ? 21.086 -3.244 1.719 1.00 93.12 251 GLY A CA 1
ATOM 2087 C C . GLY A 1 251 ? 20.867 -1.776 2.075 1.00 93.12 251 GLY A C 1
ATOM 2088 O O . GLY A 1 251 ? 21.815 -0.995 2.070 1.00 93.12 251 GLY A O 1
ATOM 2089 N N . TYR A 1 252 ? 19.636 -1.390 2.416 1.00 92.94 252 TYR A N 1
ATOM 2090 C CA . TYR A 1 252 ? 19.306 -0.005 2.757 1.00 92.94 252 TYR A CA 1
ATOM 2091 C C . TYR A 1 252 ? 18.357 0.142 3.944 1.00 92.94 252 TYR A C 1
ATOM 2093 O O . TYR A 1 252 ? 17.513 -0.709 4.233 1.00 92.94 252 TYR A O 1
ATOM 2101 N N . LEU A 1 253 ? 18.462 1.300 4.590 1.00 95.25 253 LEU A N 1
ATOM 2102 C CA . LEU A 1 253 ? 17.479 1.831 5.519 1.00 95.25 253 LEU A CA 1
ATOM 2103 C C . LEU A 1 253 ? 16.933 3.137 4.933 1.00 95.25 253 LEU A C 1
ATOM 2105 O O . LEU A 1 253 ? 17.681 4.007 4.492 1.00 95.25 253 LEU A O 1
ATOM 2109 N N . SER A 1 254 ? 15.613 3.283 4.917 1.00 92.25 254 SER A N 1
ATOM 2110 C CA . SER A 1 254 ? 14.941 4.480 4.419 1.00 92.25 254 SER A CA 1
ATOM 2111 C C . SER A 1 254 ? 13.918 5.015 5.409 1.00 92.25 254 SER A C 1
ATOM 2113 O O . SER A 1 254 ? 13.393 4.292 6.262 1.00 92.25 254 SER A O 1
ATOM 2115 N N . LYS A 1 255 ? 13.639 6.308 5.287 1.00 92.06 255 LYS A N 1
ATOM 2116 C CA . LYS A 1 255 ? 12.736 7.064 6.136 1.00 92.06 255 LYS A CA 1
ATOM 2117 C C . LYS A 1 255 ? 11.777 7.858 5.265 1.00 92.06 255 LYS A C 1
ATOM 2119 O O . LYS A 1 255 ? 12.164 8.851 4.655 1.00 92.06 255 LYS A O 1
ATOM 2124 N N . GLN A 1 256 ? 10.509 7.461 5.279 1.00 86.00 256 GLN A N 1
ATOM 2125 C CA . GLN A 1 256 ? 9.456 8.275 4.698 1.00 86.00 256 GLN A CA 1
ATOM 2126 C C . GLN A 1 256 ? 9.199 9.498 5.584 1.00 86.00 256 GLN A C 1
ATOM 2128 O O . GLN A 1 256 ? 8.955 9.376 6.792 1.00 86.00 256 GLN A O 1
ATOM 2133 N N . LEU A 1 257 ? 9.237 10.671 4.960 1.00 85.50 257 LEU A N 1
ATOM 2134 C CA . LEU A 1 257 ? 8.767 11.949 5.485 1.00 85.50 257 LEU A CA 1
ATOM 2135 C C . LEU A 1 257 ? 7.599 12.440 4.596 1.00 85.50 257 LEU A C 1
ATOM 2137 O O . LEU A 1 257 ? 7.382 11.874 3.521 1.00 85.50 257 LEU A O 1
ATOM 2141 N N . PRO A 1 258 ? 6.827 13.468 5.006 1.00 83.31 258 PRO A N 1
ATOM 2142 C CA . PRO A 1 258 ? 5.617 13.878 4.281 1.00 83.31 258 PRO A CA 1
ATOM 2143 C C . PRO A 1 258 ? 5.827 14.342 2.829 1.00 83.31 258 PRO A C 1
ATOM 2145 O O . PRO A 1 258 ? 4.873 14.333 2.062 1.00 83.31 258 PRO A O 1
ATOM 2148 N N . ALA A 1 259 ? 7.046 14.750 2.462 1.00 82.44 259 ALA A N 1
ATOM 2149 C CA . ALA A 1 259 ? 7.393 15.250 1.127 1.00 82.44 259 ALA A CA 1
ATOM 2150 C C . ALA A 1 259 ? 8.813 14.836 0.671 1.00 82.44 259 ALA A C 1
ATOM 2152 O O . ALA A 1 259 ? 9.401 15.503 -0.173 1.00 82.44 259 ALA A O 1
ATOM 2153 N N . LEU A 1 260 ? 9.397 13.795 1.281 1.00 81.56 260 LEU A N 1
ATOM 2154 C CA . LEU A 1 260 ? 10.791 13.377 1.061 1.00 81.56 260 LEU A CA 1
ATOM 2155 C C . LEU A 1 260 ? 10.964 11.896 1.436 1.00 81.56 260 LEU A C 1
ATOM 2157 O O . LEU A 1 260 ? 10.319 11.445 2.392 1.00 81.56 260 LEU A O 1
ATOM 2161 N N . GLN A 1 261 ? 11.854 11.154 0.768 1.00 83.50 261 GLN A N 1
ATOM 2162 C CA . GLN A 1 261 ? 12.240 9.804 1.201 1.00 83.50 261 GLN A CA 1
ATOM 2163 C C . GLN A 1 261 ? 13.760 9.698 1.328 1.00 83.50 261 GLN A C 1
ATOM 2165 O O . GLN A 1 261 ? 14.456 9.250 0.422 1.00 83.50 261 GLN A O 1
ATOM 2170 N N . LEU A 1 262 ? 14.265 10.013 2.523 1.00 87.06 262 LEU A N 1
ATOM 2171 C CA . LEU A 1 262 ? 15.676 9.811 2.843 1.00 87.06 262 LEU A CA 1
ATOM 2172 C C . LEU A 1 262 ? 15.998 8.314 2.793 1.00 87.06 262 LEU A C 1
ATOM 2174 O O . LEU A 1 262 ? 15.490 7.542 3.613 1.00 87.06 262 LEU A O 1
ATOM 2178 N N . LYS A 1 263 ? 16.842 7.901 1.849 1.00 89.19 263 LYS A N 1
ATOM 2179 C CA . LYS A 1 263 ? 17.308 6.519 1.679 1.00 89.19 263 LYS A CA 1
ATOM 2180 C C . LYS A 1 263 ? 18.826 6.496 1.813 1.00 89.19 263 LYS A C 1
ATOM 2182 O O . LYS A 1 263 ? 19.493 7.216 1.084 1.00 89.19 263 LYS A O 1
ATOM 2187 N N . ALA A 1 264 ? 19.341 5.670 2.721 1.00 88.94 264 ALA A N 1
ATOM 2188 C CA . ALA A 1 264 ? 20.769 5.429 2.910 1.00 88.94 264 ALA A CA 1
ATOM 2189 C C . ALA A 1 264 ? 21.051 3.925 2.803 1.00 88.94 264 ALA A C 1
ATOM 2191 O O . ALA A 1 264 ? 20.356 3.122 3.434 1.00 88.94 264 ALA A O 1
ATOM 2192 N N . GLY A 1 265 ? 22.050 3.527 2.020 1.00 87.94 265 GLY A N 1
ATOM 2193 C CA . GLY A 1 265 ? 22.369 2.112 1.814 1.00 87.94 265 GLY A CA 1
ATOM 2194 C C . GLY A 1 265 ? 23.838 1.838 1.536 1.00 87.94 265 GLY A C 1
ATOM 2195 O O . GLY A 1 265 ? 24.625 2.760 1.336 1.00 87.94 265 GLY A O 1
ATOM 2196 N N . LEU A 1 266 ? 24.183 0.551 1.550 1.00 86.00 266 LEU A N 1
ATOM 2197 C CA . LEU A 1 266 ? 25.493 0.028 1.187 1.00 86.00 266 LEU A CA 1
ATOM 2198 C C . LEU A 1 266 ? 25.323 -1.021 0.088 1.00 86.00 266 LEU A C 1
ATOM 2200 O O . LEU A 1 266 ? 24.590 -2.001 0.264 1.00 86.00 266 LEU A O 1
ATOM 2204 N N . GLY A 1 267 ? 25.997 -0.790 -1.037 1.00 85.62 267 GLY A N 1
ATOM 2205 C CA . GLY A 1 267 ? 26.030 -1.684 -2.191 1.00 85.62 267 GLY A CA 1
ATOM 2206 C C . GLY A 1 267 ? 27.358 -2.420 -2.317 1.00 85.62 267 GLY A C 1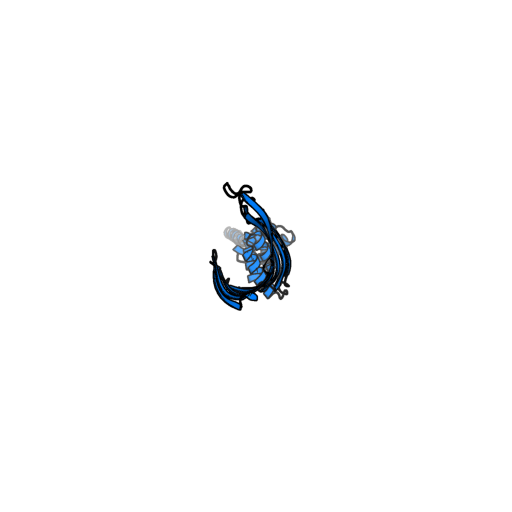
ATOM 2207 O O . GLY A 1 267 ? 28.394 -1.892 -1.921 1.00 85.62 267 GLY A O 1
ATOM 2208 N N . HIS A 1 268 ? 27.333 -3.607 -2.913 1.00 83.31 268 HIS A N 1
ATOM 2209 C CA . HIS A 1 268 ? 28.506 -4.345 -3.363 1.00 83.31 268 HIS A CA 1
ATOM 2210 C C . HIS A 1 268 ? 28.229 -4.984 -4.727 1.00 83.31 268 HIS A C 1
ATOM 2212 O O . HIS A 1 268 ? 27.300 -5.783 -4.842 1.00 83.31 268 HIS A O 1
ATOM 2218 N N . SER A 1 269 ? 29.044 -4.660 -5.733 1.00 83.88 269 SER A N 1
ATOM 2219 C CA . SER A 1 269 ? 29.080 -5.367 -7.019 1.00 83.88 269 SER A CA 1
ATOM 2220 C C . SER A 1 269 ? 30.315 -6.254 -7.154 1.00 83.88 269 SER A C 1
ATOM 2222 O O . SER A 1 269 ? 31.393 -5.951 -6.625 1.00 83.88 269 SER A O 1
ATOM 2224 N N . ASN A 1 270 ? 30.140 -7.348 -7.892 1.00 78.75 270 ASN A N 1
ATOM 2225 C CA . ASN A 1 270 ? 31.194 -8.243 -8.342 1.00 78.75 270 ASN A CA 1
ATOM 2226 C C . ASN A 1 270 ? 30.996 -8.526 -9.840 1.00 78.75 270 ASN A C 1
ATOM 2228 O O . ASN A 1 270 ? 30.057 -9.228 -10.220 1.00 78.75 270 ASN A O 1
ATOM 2232 N N . PHE A 1 271 ? 31.889 -7.976 -10.660 1.00 76.88 271 PHE A N 1
ATOM 2233 C CA . PHE A 1 271 ? 31.966 -8.208 -12.105 1.00 76.88 271 PHE A CA 1
ATOM 2234 C C . PHE A 1 271 ? 32.892 -9.395 -12.376 1.00 76.88 271 PHE A C 1
ATOM 2236 O O . PHE A 1 271 ? 34.014 -9.407 -11.858 1.00 76.88 271 PHE A O 1
ATOM 2243 N N . HIS A 1 272 ? 32.452 -10.379 -13.165 1.00 63.81 272 HIS A N 1
ATOM 2244 C CA . HIS A 1 272 ? 33.243 -11.600 -13.367 1.00 63.81 272 HIS A CA 1
ATOM 2245 C C . HIS A 1 272 ? 34.572 -11.313 -14.090 1.00 63.81 272 HIS A C 1
ATOM 2247 O O . HIS A 1 272 ? 35.637 -11.717 -13.625 1.00 63.81 272 HIS A O 1
ATOM 2253 N N . ASP A 1 273 ? 34.519 -10.528 -15.167 1.00 57.88 273 ASP A N 1
ATOM 2254 C CA . ASP A 1 273 ? 35.626 -10.378 -16.121 1.00 57.88 273 ASP A CA 1
ATOM 2255 C C . ASP A 1 273 ? 36.662 -9.308 -15.742 1.00 57.88 273 ASP A C 1
ATOM 2257 O O . ASP A 1 273 ? 37.768 -9.287 -16.280 1.00 57.88 273 ASP A O 1
ATOM 2261 N N . THR A 1 274 ? 36.347 -8.424 -14.788 1.00 53.75 274 THR A N 1
ATOM 2262 C CA . THR A 1 274 ? 37.259 -7.339 -14.366 1.00 53.75 274 THR A CA 1
ATOM 2263 C C . THR A 1 274 ? 37.834 -7.513 -12.960 1.00 53.75 274 THR A C 1
ATOM 2265 O O . THR A 1 274 ? 38.696 -6.727 -12.561 1.00 53.75 274 THR A O 1
ATOM 2268 N N . TYR A 1 275 ? 37.369 -8.507 -12.188 1.00 50.88 275 TYR A N 1
ATOM 2269 C CA . TYR A 1 275 ? 37.707 -8.721 -10.767 1.00 50.88 275 TYR A CA 1
ATOM 2270 C C . TYR A 1 275 ? 37.479 -7.502 -9.844 1.00 50.88 275 TYR A C 1
ATOM 2272 O O . TYR A 1 275 ? 37.899 -7.508 -8.680 1.00 50.88 275 TYR A O 1
ATOM 2280 N N . GLN A 1 276 ? 36.809 -6.446 -10.319 1.00 52.31 276 GLN A N 1
ATOM 2281 C CA . GLN A 1 276 ? 36.608 -5.234 -9.536 1.00 52.31 276 GLN A CA 1
ATOM 2282 C C . GLN A 1 276 ? 35.491 -5.422 -8.512 1.00 52.31 276 GLN A C 1
ATOM 2284 O O . GLN A 1 276 ? 34.357 -5.768 -8.842 1.00 52.31 276 GLN A O 1
ATOM 2289 N N . ARG A 1 277 ? 35.821 -5.128 -7.253 1.00 55.44 277 ARG A N 1
ATOM 2290 C CA . ARG A 1 277 ? 34.862 -5.022 -6.154 1.00 55.44 277 ARG A CA 1
ATOM 2291 C C . ARG A 1 277 ? 34.628 -3.558 -5.849 1.00 55.44 277 ARG A C 1
ATOM 2293 O O . ARG A 1 277 ? 35.543 -2.877 -5.389 1.00 55.44 277 ARG A O 1
ATOM 2300 N N . GLN A 1 278 ? 33.406 -3.094 -6.060 1.00 60.50 278 GLN A N 1
ATOM 2301 C CA . GLN A 1 278 ? 33.005 -1.744 -5.679 1.00 60.50 278 GLN A CA 1
ATOM 2302 C C . GLN A 1 278 ? 32.141 -1.804 -4.415 1.00 60.50 278 GLN A C 1
ATOM 2304 O O . GLN A 1 278 ? 31.466 -2.807 -4.158 1.00 60.50 278 GLN A O 1
ATOM 2309 N N . LEU A 1 279 ? 32.201 -0.740 -3.609 1.00 64.00 279 LEU A N 1
ATOM 2310 C CA . LEU A 1 279 ? 31.343 -0.532 -2.446 1.00 64.00 279 LEU A CA 1
ATOM 2311 C C . LEU A 1 279 ? 30.700 0.849 -2.563 1.00 64.00 279 LEU A C 1
ATOM 2313 O O . LEU A 1 279 ? 31.391 1.865 -2.507 1.00 64.00 279 LEU A O 1
ATOM 2317 N N . GLY A 1 280 ? 29.386 0.869 -2.772 1.00 60.41 280 GLY A N 1
ATOM 2318 C CA . GLY A 1 280 ? 28.611 2.092 -2.982 1.00 60.41 280 GLY A CA 1
ATOM 2319 C C . GLY A 1 280 ? 27.944 2.580 -1.699 1.00 60.41 280 GLY A C 1
ATOM 2320 O O . GLY A 1 280 ? 27.490 1.767 -0.893 1.00 60.41 280 GLY A O 1
ATOM 2321 N N . PHE A 1 281 ? 27.844 3.900 -1.538 1.00 59.41 281 PHE A N 1
ATOM 2322 C CA . PHE A 1 281 ? 26.959 4.543 -0.567 1.00 59.41 281 PHE A CA 1
ATOM 2323 C C . PHE A 1 281 ? 26.014 5.487 -1.309 1.00 59.41 281 PHE A C 1
ATOM 2325 O O . PHE A 1 281 ? 26.451 6.498 -1.857 1.00 59.41 281 PHE A O 1
ATOM 2332 N N . ASP A 1 282 ? 24.724 5.163 -1.294 1.00 59.97 282 ASP A N 1
ATOM 2333 C CA . ASP A 1 282 ? 23.684 5.978 -1.918 1.00 59.97 282 ASP A CA 1
ATOM 2334 C C . ASP A 1 282 ? 22.950 6.811 -0.870 1.00 59.97 282 ASP A C 1
ATOM 2336 O O . ASP A 1 282 ? 22.470 6.268 0.130 1.00 59.97 282 ASP A O 1
ATOM 2340 N N . LEU A 1 283 ? 22.802 8.111 -1.143 1.00 56.31 283 LEU A N 1
ATOM 2341 C CA . LEU A 1 283 ? 21.889 9.007 -0.435 1.00 56.31 283 LEU A CA 1
ATOM 2342 C C . LEU A 1 283 ? 20.882 9.602 -1.425 1.00 56.31 283 LEU A C 1
ATOM 2344 O O . LEU A 1 283 ? 21.209 10.515 -2.180 1.00 56.31 283 LEU A O 1
ATOM 2348 N N . THR A 1 284 ? 19.648 9.101 -1.398 1.00 62.06 284 THR A N 1
ATOM 2349 C CA . THR A 1 284 ? 18.514 9.677 -2.147 1.00 62.06 284 THR A CA 1
ATOM 2350 C C . THR A 1 284 ? 17.659 10.538 -1.213 1.00 62.06 284 THR A C 1
ATOM 2352 O O . THR A 1 284 ? 17.552 10.219 -0.022 1.00 62.06 284 THR A O 1
ATOM 2355 N N . TYR A 1 285 ? 17.066 11.612 -1.746 1.00 57.34 285 TYR A N 1
ATOM 2356 C CA . TYR A 1 285 ? 16.200 12.553 -1.029 1.00 57.34 285 TYR A CA 1
ATOM 2357 C C . TYR A 1 285 ? 14.835 12.705 -1.721 1.00 57.34 285 TYR A C 1
ATOM 2359 O O . TYR A 1 285 ? 14.834 13.036 -2.924 1.00 57.34 285 TYR A O 1
#